Protein 5LHM (pdb70)

Radius of gyration: 16.64 Å; Cα contacts (8 Å, |Δi|>4): 393; chains: 1; bounding box: 44×38×42 Å

B-factor: mean 20.01, std 12.72, range [7.83, 97.39]

Solvent-accessible surface area: 10768 Å² total; per-residue (Å²): 177,123,107,68,90,58,90,145,78,74,108,65,55,32,207,44,60,88,40,19,105,60,0,44,95,47,25,63,146,52,168,160,151,23,21,14,14,9,2,60,37,4,19,101,19,0,149,132,56,51,3,127,50,1,1,6,0,0,6,63,4,0,11,21,0,0,8,5,0,71,11,9,43,80,94,1,98,1,6,0,0,0,58,8,130,113,63,26,80,15,0,86,111,8,1,111,114,22,53,2,28,107,44,11,68,31,130,92,33,88,3,56,133,18,0,90,65,18,24,67,38,170,62,118,29,57,0,19,0,0,6,0,22,7,61,11,94,14,0,62,54,3,0,47,34,0,10,135,0,0,72,70,12,0,17,0,0,0,7,15,0,54,52,97,35,83,23,82,55,121,93,26,126,64,41,90,57,0,41,16,0,73,164,3,29,64,74,3,137,107,14,123,75,5,52,71,50,78,52,112,46,21,46,0,3,2,26,0,91,41,91,138,186

InterPro domains:
  IPR002935 Class I-like SAM-dependent O-methyltransferase [PF01596] (18-219)
  IPR002935 Class I-like SAM-dependent O-methyltransferase [PS51682] (2-220)
  IPR029063 S-adenosyl-L-methionine-dependent methyltransferase superfamily [G3DSA:3.40.50.150] (1-220)
  IPR029063 S-adenosyl-L-methionine-dependent methyltransferase superfamily [SSF53335] (12-220)
  IPR050362 Cation-dependent O-methyltransferase [PTHR10509] (8-219)

Organism: Myxococcus xanthus (NCBI:txid34)

Sequence (213 aa):
LTQSVLQYIRDSSSVRDNDILRRDLREEETSKLPMQIPPEQGQLLSSLLVRLLIGARKTLEVGVFTGYSTLCTALALPADGRRVIIACDLSEEWVSIARRYWQRAGVADRIEVRRLLGDAHHSLEALVVGSEHRGTFDLAFIIDADKEESYDFYYEHALRLVRPGGLIILDNTLWSGKVADPSVVGDPETDSLRRINAKLLTDERVDLSMLPIADGLTLARKRKL

CATH classification: 3.40.50.150

Structure (mmCIF, N/CA/C/O backbone):
data_5LHM
#
_entry.id   5LHM
#
_cell.length_a   64.558
_cell.length_b   64.558
_cell.length_c   118.163
_cell.angle_alpha   90.000
_cell.angle_beta   90.000
_cell.angle_gamma   120.000
#
_symmetry.space_group_name_H-M   'P 31 2 1'
#
loop_
_entity.id
_entity.type
_entity.pdbx_description
1 polymer 'Putative O-methyltransferase'
2 non-polymer 'MAGNESIUM ION'
3 non-polymer 'CHLORIDE ION'
4 non-polymer (R,R)-2,3-BUTANEDIOL
5 water water
#
loop_
_atom_site.group_PDB
_atom_site.id
_atom_site.type_symbol
_atom_site.label_atom_id
_atom_site.label_alt_id
_atom_site.label_comp_id
_atom_site.label_asym_id
_atom_site.label_entity_id
_atom_site.label_seq_id
_atom_site.pdbx_PDB_ins_code
_atom_site.Cartn_x
_atom_site.Cartn_y
_atom_site.Cartn_z
_atom_site.occupancy
_atom_site.B_iso_or_equiv
_atom_site.auth_seq_id
_atom_site.auth_comp_id
_atom_site.auth_asym_id
_atom_site.auth_atom_id
_atom_site.pdbx_PDB_model_num
ATOM 1 N N . LEU A 1 7 ? -46.383 -6.145 -17.344 1.00 51.98 7 LEU A N 1
ATOM 2 C CA . LEU A 1 7 ? -46.162 -5.082 -16.370 1.00 50.98 7 LEU A CA 1
ATOM 3 C C . LEU A 1 7 ? -44.693 -4.658 -16.296 1.00 49.85 7 LEU A C 1
ATOM 4 O O . LEU A 1 7 ? -43.822 -5.469 -15.970 1.00 49.14 7 LEU A O 1
ATOM 9 N N . THR A 1 8 ? -44.423 -3.378 -16.582 1.00 42.50 8 THR A N 1
ATOM 10 C CA . THR A 1 8 ? -43.070 -2.834 -16.507 1.00 39.96 8 THR A CA 1
ATOM 11 C C . THR A 1 8 ? -42.673 -2.646 -15.041 1.00 37.55 8 THR A C 1
ATOM 12 O O . THR A 1 8 ? -41.488 -2.756 -14.725 1.00 35.98 8 THR A O 1
ATOM 16 N N . GLN A 1 9 ? -43.654 -2.357 -14.149 1.00 30.30 9 GLN A N 1
ATOM 17 C CA . GLN A 1 9 ? -43.382 -2.169 -12.718 1.00 28.08 9 GLN A CA 1
ATOM 18 C C . GLN A 1 9 ? -42.870 -3.459 -12.070 1.00 26.15 9 GLN A C 1
ATOM 19 O O . GLN A 1 9 ? -41.910 -3.409 -11.313 1.00 23.29 9 GLN A O 1
ATOM 25 N N . SER A 1 10 ? -43.483 -4.605 -12.414 1.00 22.17 10 SER A N 1
ATOM 26 C CA . SER A 1 10 ? -43.087 -5.917 -11.899 1.00 21.26 10 SER A CA 1
ATOM 27 C C . SER A 1 10 ? -41.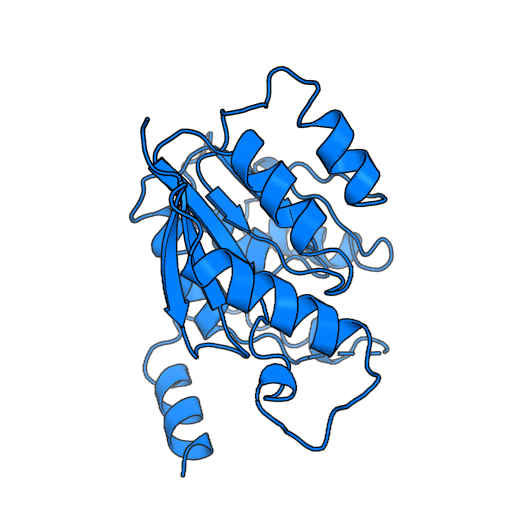661 -6.248 -12.381 1.00 21.44 10 SER A C 1
ATOM 28 O O . SER A 1 10 ? -40.856 -6.745 -11.597 1.00 18.65 10 SER A O 1
ATOM 31 N N . VAL A 1 11 ? -41.337 -5.916 -13.644 1.00 17.34 11 VAL A N 1
ATOM 32 C CA . VAL A 1 11 ? -39.991 -6.134 -14.199 1.00 16.45 11 VAL A CA 1
ATOM 33 C C . VAL A 1 11 ? -38.988 -5.190 -13.530 1.00 17.35 11 VAL A C 1
ATOM 34 O O . VAL A 1 11 ? -37.901 -5.640 -13.170 1.00 14.55 11 VAL A O 1
ATOM 38 N N . LEU A 1 12 ? -39.318 -3.881 -13.343 1.00 15.10 12 LEU A N 1
ATOM 39 C CA . LEU A 1 12 ? -38.384 -3.000 -12.665 1.00 15.72 12 LEU A CA 1
ATOM 40 C C . LEU A 1 12 ? -38.117 -3.500 -11.222 1.00 16.36 12 LEU A C 1
ATOM 41 O O . LEU A 1 12 ? -36.971 -3.528 -10.769 1.00 15.67 12 LEU A O 1
ATOM 46 N N . GLN A 1 13 ? -39.190 -3.909 -10.520 1.00 13.60 13 GLN A N 1
ATOM 47 C CA . GLN A 1 13 ? -39.080 -4.462 -9.174 1.00 14.59 13 GLN A CA 1
ATOM 48 C C . GLN A 1 13 ? -38.167 -5.700 -9.192 1.00 15.28 13 GLN A C 1
ATOM 49 O O . GLN A 1 13 ? -37.381 -5.895 -8.267 1.00 13.85 13 GLN A O 1
ATOM 55 N N . TYR A 1 14 ? -38.299 -6.538 -10.213 1.00 12.34 14 TYR A N 1
ATOM 56 C CA . TYR A 1 14 ? -37.488 -7.746 -10.346 1.00 11.72 14 TYR A CA 1
ATOM 57 C C . TYR A 1 14 ? -36.059 -7.377 -10.581 1.00 13.43 14 TYR A C 1
ATOM 58 O O . TYR A 1 14 ? -35.196 -7.978 -9.962 1.00 10.99 14 TYR A O 1
ATOM 67 N N . ILE A 1 15 ? -35.765 -6.389 -11.446 1.00 10.67 15 ILE A N 1
ATOM 68 C CA . ILE A 1 15 ? -34.361 -6.011 -11.611 1.00 10.21 15 ILE A CA 1
ATOM 69 C C . ILE A 1 15 ? -33.752 -5.590 -10.280 1.00 11.92 15 ILE A C 1
ATOM 70 O O . ILE A 1 15 ? -32.657 -6.045 -9.951 1.00 13.91 15 ILE A O 1
ATOM 75 N N . ARG A 1 16 ? -34.500 -4.809 -9.487 1.00 10.92 16 ARG A N 1
ATOM 76 C CA . ARG A 1 16 ? -33.980 -4.379 -8.180 1.00 12.41 16 ARG A CA 1
ATOM 77 C C . ARG A 1 16 ? -33.826 -5.580 -7.237 1.00 14.34 16 ARG A C 1
ATOM 78 O O . ARG A 1 16 ? -32.772 -5.725 -6.620 1.00 14.41 16 ARG A O 1
ATOM 86 N N . ASP A 1 17 ? -34.835 -6.418 -7.129 1.00 11.20 17 ASP A N 1
ATOM 87 C CA . ASP A 1 17 ? -34.777 -7.578 -6.240 1.00 11.32 17 ASP A CA 1
ATOM 88 C C . ASP A 1 17 ? -33.701 -8.591 -6.619 1.00 13.45 17 ASP A C 1
ATOM 89 O O . ASP A 1 17 ? -33.109 -9.209 -5.749 1.00 15.07 17 ASP A O 1
ATOM 94 N N . SER A 1 18 ? -33.455 -8.776 -7.927 1.00 10.40 18 SER A N 1
ATOM 95 C CA A SER A 1 18 ? -32.545 -9.805 -8.422 0.50 11.32 18 SER A CA 1
ATOM 96 C CA B SER A 1 18 ? -32.543 -9.799 -8.428 0.50 11.19 18 SER A CA 1
ATOM 97 C C . SER A 1 18 ? -31.142 -9.310 -8.731 1.00 15.19 18 SER A C 1
ATOM 98 O O . SER A 1 18 ? -30.271 -10.138 -9.023 1.00 17.54 18 SER A O 1
ATOM 103 N N . SER A 1 19 ? -30.904 -7.993 -8.708 1.00 11.53 19 SER A N 1
ATOM 104 C CA . SER A 1 19 ? -29.552 -7.554 -9.053 1.00 11.10 19 SER A CA 1
ATOM 105 C C . SER A 1 19 ? -28.910 -6.444 -8.200 1.00 14.77 19 SER A C 1
ATOM 106 O O . SER A 1 19 ? -27.685 -6.274 -8.247 1.00 14.46 19 SER A O 1
ATOM 109 N N . VAL A 1 20 ? -29.700 -5.722 -7.399 1.00 11.88 20 VAL A N 1
ATOM 110 C CA . VAL A 1 20 ? -29.150 -4.645 -6.564 1.00 12.59 20 VAL A CA 1
ATOM 111 C C . VAL A 1 20 ? -28.460 -5.199 -5.326 1.00 12.97 20 VAL A C 1
ATOM 112 O O . VAL A 1 20 ? -29.080 -5.904 -4.525 1.00 14.08 20 VAL A O 1
ATOM 116 N N . ARG A 1 21 ? -27.154 -4.908 -5.227 1.00 12.30 21 ARG A N 1
ATOM 117 C CA . ARG A 1 21 ? -26.330 -5.321 -4.087 1.00 11.81 21 ARG A CA 1
ATOM 118 C C . ARG A 1 21 ? -26.320 -4.173 -3.105 1.00 14.98 21 ARG A C 1
ATOM 119 O O . ARG A 1 21 ? -25.524 -3.209 -3.217 1.00 15.67 21 ARG A O 1
ATOM 127 N N . ASP A 1 22 ? -27.314 -4.211 -2.236 1.00 12.84 22 ASP A N 1
ATOM 128 C CA . ASP A 1 22 ? -27.525 -3.127 -1.319 1.00 10.78 22 ASP A CA 1
ATOM 129 C C . ASP A 1 22 ? -26.783 -3.336 -0.021 1.00 14.30 22 ASP A C 1
ATOM 130 O O . ASP A 1 22 ? -26.223 -4.401 0.243 1.00 13.55 22 ASP A O 1
ATOM 135 N N . ASN A 1 23 ? -26.735 -2.290 0.798 1.00 12.38 23 ASN A N 1
ATOM 136 C CA . ASN A 1 23 ? -26.149 -2.364 2.130 1.00 11.09 23 ASN A CA 1
ATOM 137 C C . ASN A 1 23 ? -26.803 -1.267 2.964 1.00 11.22 23 ASN A C 1
ATOM 138 O O . ASN A 1 23 ? -27.532 -0.434 2.436 1.00 10.49 23 ASN A O 1
ATOM 143 N N . ASP A 1 24 ? -26.619 -1.322 4.267 1.00 12.03 24 ASP A N 1
ATOM 144 C CA . ASP A 1 24 ? -27.317 -0.380 5.162 1.00 11.95 24 ASP A CA 1
ATOM 145 C C . ASP A 1 24 ? -26.906 1.094 4.991 1.00 12.22 24 ASP A C 1
ATOM 146 O O . ASP A 1 24 ? -27.683 2.005 5.294 1.00 12.88 24 ASP A O 1
ATOM 151 N N . ILE A 1 25 ? -25.707 1.336 4.457 1.00 9.76 25 ILE A N 1
ATOM 152 C CA . ILE A 1 25 ? -25.284 2.727 4.209 1.00 9.48 25 ILE A CA 1
ATOM 153 C C . ILE A 1 25 ? -26.150 3.300 3.070 1.00 10.42 25 ILE A C 1
ATOM 154 O O . ILE A 1 25 ? -26.766 4.354 3.208 1.00 11.22 25 ILE A O 1
ATOM 159 N N . LEU A 1 26 ? -26.223 2.558 1.947 1.00 9.52 26 LEU A N 1
ATOM 160 C CA . LEU A 1 26 ? -26.989 2.992 0.777 1.00 10.13 26 LEU A CA 1
ATOM 161 C C . LEU A 1 26 ? -28.474 3.063 1.086 1.00 11.29 26 LEU A C 1
ATOM 162 O O . LEU A 1 26 ? -29.135 4.045 0.720 1.00 9.96 26 LEU A O 1
ATOM 167 N N . ARG A 1 27 ? -28.984 2.073 1.812 1.00 11.07 27 ARG A N 1
ATOM 168 C CA A ARG A 1 27 ? -30.395 2.012 2.201 0.50 10.96 27 ARG A CA 1
ATOM 169 C CA B ARG A 1 27 ? -30.398 2.017 2.156 0.50 10.75 27 ARG A CA 1
ATOM 170 C C . ARG A 1 27 ? -30.778 3.216 3.041 1.00 11.38 27 ARG A C 1
ATOM 171 O O . ARG A 1 27 ? -31.799 3.863 2.799 1.00 12.29 27 ARG A O 1
ATOM 186 N N . ASP A 1 28 ? -29.948 3.521 4.036 1.00 9.42 28 ASP A N 1
ATOM 187 C CA . ASP A 1 28 ? -30.255 4.644 4.912 1.00 9.91 28 ASP A CA 1
ATOM 188 C C . ASP A 1 28 ? -30.231 5.966 4.133 1.00 11.13 28 ASP A C 1
ATOM 189 O O . ASP A 1 28 ? -31.097 6.808 4.314 1.00 12.16 28 ASP A O 1
ATOM 194 N N . LEU A 1 29 ? -29.239 6.128 3.236 1.00 9.33 29 LEU A N 1
ATOM 195 C CA . LEU A 1 29 ? -29.123 7.360 2.429 1.00 9.63 29 LEU A CA 1
ATOM 196 C C . LEU A 1 29 ? -30.339 7.496 1.511 1.00 11.73 29 LEU A C 1
ATOM 197 O O . LEU A 1 29 ? -30.881 8.592 1.391 1.00 11.47 29 LEU A O 1
ATOM 202 N N . ARG A 1 30 ? -30.806 6.387 0.890 1.00 9.51 30 ARG A N 1
ATOM 203 C CA . ARG A 1 30 ? -32.010 6.535 0.048 1.00 10.60 30 ARG A CA 1
ATOM 204 C C . ARG A 1 30 ? -33.232 6.899 0.884 1.00 12.23 30 ARG A C 1
ATOM 205 O O . ARG A 1 30 ? -34.003 7.743 0.441 1.00 13.60 30 ARG A O 1
ATOM 213 N N . GLU A 1 31 ? -33.382 6.294 2.081 1.00 11.48 31 GLU A N 1
ATOM 214 C CA A GLU A 1 31 ? -34.519 6.600 2.941 0.50 10.56 31 GLU A CA 1
ATOM 215 C CA B GLU A 1 31 ? -34.544 6.631 2.895 0.50 11.03 31 GLU A CA 1
ATOM 216 C C . GLU A 1 31 ? -34.466 8.045 3.410 1.00 13.90 31 GLU A C 1
ATOM 217 O O . GLU A 1 31 ? -35.461 8.770 3.339 1.00 13.16 31 GLU A O 1
ATOM 228 N N . GLU A 1 32 ? -33.292 8.465 3.915 1.00 12.00 32 GLU A N 1
ATOM 229 C CA . GLU A 1 32 ? -33.146 9.835 4.391 1.00 11.13 32 GLU A CA 1
ATOM 230 C C . GLU A 1 32 ? -33.452 10.847 3.277 1.00 12.45 32 GLU A C 1
ATOM 231 O O . GLU A 1 32 ? -34.165 11.817 3.534 1.00 13.95 32 GLU A O 1
ATOM 237 N N . THR A 1 33 ? -32.985 10.585 2.042 1.00 9.57 33 THR A N 1
ATOM 238 C CA . THR A 1 33 ? -33.213 11.494 0.915 1.00 11.73 33 THR A CA 1
ATOM 239 C C . THR A 1 33 ? -34.721 11.564 0.600 1.00 15.70 33 THR A C 1
ATOM 240 O O . THR A 1 33 ? -35.227 12.647 0.298 1.00 16.56 33 THR A O 1
ATOM 244 N N . SER A 1 34 ? -35.423 10.413 0.691 1.00 13.59 34 SER A N 1
ATOM 245 C CA . SER A 1 34 ? -36.856 10.318 0.349 1.00 15.48 34 SER A CA 1
ATOM 246 C C . SER A 1 34 ? -37.729 11.165 1.268 1.00 21.92 34 SER A C 1
ATOM 247 O O . SER A 1 34 ? -38.805 11.603 0.856 1.00 23.08 34 SER A O 1
ATOM 250 N N . LYS A 1 35 ? -37.236 11.436 2.478 1.00 19.01 35 LYS A N 1
ATOM 251 C CA . LYS A 1 35 ? -37.957 12.175 3.520 1.00 19.69 35 LYS A CA 1
ATOM 252 C C . LYS A 1 35 ? -37.660 13.667 3.552 1.00 24.73 35 LYS A C 1
ATOM 253 O O . LYS A 1 35 ? -38.233 14.377 4.389 1.00 25.50 35 LYS A O 1
ATOM 259 N N . LEU A 1 36 ? -36.810 14.163 2.632 1.00 20.41 36 LEU A N 1
ATOM 260 C CA . LEU A 1 36 ? -36.469 15.583 2.583 1.00 21.37 36 LEU A CA 1
ATOM 261 C C . LEU A 1 36 ? -37.663 16.458 2.137 1.00 31.79 36 LEU A C 1
ATOM 262 O O . LEU A 1 36 ? -38.524 15.958 1.422 1.00 31.95 36 LEU A O 1
ATOM 267 N N . PRO A 1 37 ? -37.765 17.745 2.559 1.00 32.53 37 PRO A N 1
ATOM 268 C CA . PRO A 1 37 ? -38.931 18.556 2.146 1.00 38.26 37 PRO A CA 1
ATOM 269 C C . PRO A 1 37 ? -38.760 19.277 0.809 1.00 77.09 37 PRO A C 1
ATOM 270 O O . PRO A 1 37 ? -37.967 18.871 -0.036 1.00 50.97 37 PRO A O 1
ATOM 274 N N . MET A 1 41 ? -37.754 12.980 -6.886 1.00 51.78 41 MET A N 1
ATOM 275 C CA . MET A 1 41 ? -37.188 11.739 -7.419 1.00 51.04 41 MET A CA 1
ATOM 276 C C . MET A 1 41 ? -36.671 10.830 -6.295 1.00 50.32 41 MET A C 1
ATOM 277 O O . MET A 1 41 ? -35.888 11.268 -5.443 1.00 51.82 41 MET A O 1
ATOM 282 N N . GLN A 1 42 ? -37.112 9.566 -6.298 1.00 40.65 42 GLN A N 1
ATOM 283 C CA . GLN A 1 42 ? -36.631 8.557 -5.351 1.00 36.91 42 GLN A CA 1
ATOM 284 C C . GLN A 1 42 ? -35.318 8.050 -5.964 1.00 29.88 42 GLN A C 1
ATOM 285 O O . GLN A 1 42 ? -35.253 7.911 -7.193 1.00 28.47 42 GLN A O 1
ATOM 291 N N . ILE A 1 43 ? -34.260 7.835 -5.150 1.00 19.19 43 ILE A N 1
ATOM 292 C CA . ILE A 1 43 ? -32.971 7.416 -5.735 1.00 15.78 43 ILE A CA 1
ATOM 293 C C . ILE A 1 43 ? -33.105 6.006 -6.375 1.00 17.02 43 ILE A C 1
ATOM 294 O O . ILE A 1 43 ? -33.519 5.089 -5.672 1.00 15.93 43 ILE A O 1
ATOM 299 N N . PRO A 1 44 ? -32.744 5.813 -7.674 1.00 16.17 44 PRO A N 1
ATOM 300 C CA . PRO A 1 44 ? -32.773 4.453 -8.270 1.00 14.22 44 PRO A CA 1
ATOM 301 C C . PRO A 1 44 ? -31.439 3.725 -8.014 1.00 14.91 44 PRO A C 1
ATOM 302 O O . PRO A 1 44 ? -30.384 4.076 -8.585 1.00 14.62 44 PRO A O 1
ATOM 306 N N . PRO A 1 45 ? -31.420 2.720 -7.114 1.00 10.36 45 PRO A N 1
ATOM 307 C CA . PRO A 1 45 ? -30.128 2.085 -6.762 1.00 10.14 45 PRO A CA 1
ATOM 308 C C . PRO A 1 45 ? -29.438 1.365 -7.912 1.00 11.84 45 PRO A C 1
ATOM 309 O O . PRO A 1 45 ? -28.227 1.307 -7.947 1.00 11.25 45 PRO A O 1
ATOM 313 N N . GLU A 1 46 ? -30.192 0.872 -8.880 1.00 10.84 46 GLU A N 1
ATOM 314 C CA . GLU A 1 46 ? -29.599 0.212 -10.042 1.00 10.64 46 GLU A CA 1
ATOM 315 C C . GLU A 1 46 ? -28.635 1.123 -10.828 1.00 12.09 46 GLU A C 1
ATOM 316 O O . GLU A 1 46 ? -27.641 0.639 -11.384 1.00 13.38 46 GLU A O 1
ATOM 322 N N . GLN A 1 47 ? -28.927 2.438 -10.844 1.00 10.38 47 GLN A N 1
ATOM 323 C CA . GLN A 1 47 ? -28.087 3.381 -11.560 1.00 11.59 47 GLN A CA 1
ATOM 324 C C . GLN A 1 47 ? -26.718 3.584 -10.861 1.00 14.42 47 GLN A C 1
ATOM 325 O O . GLN A 1 47 ? -25.677 3.552 -11.527 1.00 12.56 47 GLN A O 1
ATOM 331 N N . GLY A 1 48 ? -26.719 3.754 -9.530 1.00 11.49 48 GLY A N 1
ATOM 332 C CA . GLY A 1 48 ? -25.473 3.898 -8.793 1.00 12.53 48 GLY A CA 1
ATOM 333 C C . GLY A 1 48 ? -24.607 2.671 -8.962 1.00 10.54 48 GLY A C 1
ATOM 334 O O . GLY A 1 48 ? -23.394 2.764 -9.076 1.00 11.67 48 GLY A O 1
ATOM 335 N N . GLN A 1 49 ? -25.250 1.502 -8.967 1.00 10.74 49 GLN A N 1
ATOM 336 C CA . GLN A 1 49 ? -24.511 0.254 -9.130 1.00 11.52 49 GLN A CA 1
ATOM 337 C C . GLN A 1 49 ? -23.887 0.141 -10.523 1.00 12.77 49 GLN A C 1
ATOM 338 O O . GLN A 1 49 ? -22.738 -0.300 -10.631 1.00 12.18 49 GLN A O 1
ATOM 344 N N . LEU A 1 50 ? -24.590 0.603 -11.560 1.00 11.42 50 LEU A N 1
ATOM 345 C CA . LEU A 1 50 ? -24.029 0.631 -12.911 1.00 9.58 50 LEU A CA 1
ATOM 346 C C . LEU A 1 50 ? -22.823 1.589 -12.963 1.00 9.65 50 LEU A C 1
ATOM 347 O O . LEU A 1 50 ? -21.785 1.251 -13.546 1.00 11.84 50 LEU A O 1
ATOM 352 N N . LEU A 1 51 ? -22.958 2.771 -12.325 1.00 9.59 51 LEU A N 1
ATOM 353 C CA . LEU A 1 51 ? -21.892 3.762 -12.284 1.00 11.06 51 LEU A CA 1
ATOM 354 C C . LEU A 1 51 ? -20.683 3.118 -11.634 1.00 13.27 51 LEU A C 1
ATOM 355 O O . LEU A 1 51 ? -19.578 3.223 -12.176 1.00 12.38 51 LEU A O 1
ATOM 360 N N . SER A 1 52 ? -20.873 2.399 -10.494 1.00 11.01 52 SER A N 1
ATOM 361 C CA A SER A 1 52 ? -19.760 1.727 -9.854 0.50 11.34 52 SER A CA 1
ATOM 362 C CA B SER A 1 52 ? -19.759 1.697 -9.848 0.50 11.29 52 SER A CA 1
ATOM 363 C C . SER A 1 52 ? -19.095 0.721 -10.814 1.00 12.99 52 SER A C 1
ATOM 364 O O . SER A 1 52 ? -17.868 0.664 -10.871 1.00 12.93 52 SER A O 1
ATOM 369 N N . LEU A 1 53 ? -19.907 -0.091 -11.546 1.00 10.43 53 LEU A N 1
ATOM 370 C CA . LEU A 1 53 ? -19.321 -1.053 -12.465 1.00 10.90 53 LEU A CA 1
ATOM 371 C C . LEU A 1 53 ? -18.518 -0.361 -13.575 1.00 12.21 53 LEU A C 1
ATOM 372 O O . LEU A 1 53 ? -17.437 -0.830 -13.949 1.00 12.19 53 LEU A O 1
ATOM 377 N N . LEU A 1 54 ? -19.057 0.770 -14.097 1.00 10.35 54 LEU A N 1
ATOM 378 C CA . LEU A 1 54 ? -18.381 1.481 -15.205 1.00 10.83 54 LEU A CA 1
ATOM 379 C C . LEU A 1 54 ? -17.053 2.057 -14.749 1.00 13.15 54 LEU A C 1
ATOM 380 O O . LEU A 1 54 ? -16.064 1.983 -15.476 1.00 13.11 54 LEU A O 1
ATOM 385 N N . VAL A 1 55 ? -17.009 2.589 -13.509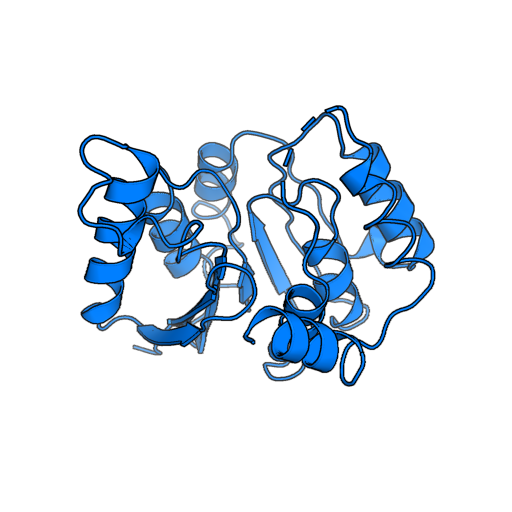 1.00 10.85 55 VAL A N 1
ATOM 386 C CA . VAL A 1 55 ? -15.768 3.099 -12.932 1.00 11.52 55 VAL A CA 1
ATOM 387 C C . VAL A 1 55 ? -14.724 1.991 -12.913 1.00 14.87 55 VAL A C 1
ATOM 388 O O . VAL A 1 55 ? -13.576 2.210 -13.299 1.00 15.65 55 VAL A O 1
ATOM 392 N N . ARG A 1 56 ? -15.120 0.793 -12.451 1.00 13.29 56 ARG A N 1
ATOM 393 C CA . ARG A 1 56 ? -14.160 -0.322 -12.370 1.00 15.06 56 ARG A CA 1
ATOM 394 C C . ARG A 1 56 ? -13.757 -0.823 -13.754 1.00 18.39 56 ARG A C 1
ATOM 395 O O . ARG A 1 56 ? -12.585 -1.124 -13.973 1.00 19.01 56 ARG A O 1
ATOM 403 N N . LEU A 1 57 ? -14.722 -0.918 -14.682 1.00 15.38 57 LEU A N 1
ATOM 404 C CA A LEU A 1 57 ? -14.491 -1.402 -16.030 0.50 16.17 57 LEU A CA 1
ATOM 405 C CA B LEU A 1 57 ? -14.478 -1.405 -16.036 0.50 14.86 57 LEU A CA 1
ATOM 406 C C . LEU A 1 57 ? -13.421 -0.582 -16.758 1.00 20.62 57 LEU A C 1
ATOM 407 O O . LEU A 1 57 ? -12.588 -1.151 -17.470 1.00 23.69 57 LEU A O 1
ATOM 416 N N . ILE A 1 58 ? -13.445 0.751 -16.583 1.00 16.37 58 ILE A N 1
ATOM 417 C CA . ILE A 1 58 ? -12.477 1.619 -17.271 1.00 17.00 58 ILE A CA 1
ATOM 418 C C . ILE A 1 58 ? -11.218 1.884 -16.458 1.00 22.69 58 ILE A C 1
ATOM 419 O O . ILE A 1 58 ? -10.303 2.542 -16.968 1.00 24.10 58 ILE A O 1
ATOM 424 N N . GLY A 1 59 ? -11.174 1.358 -15.235 1.00 21.31 59 GLY A N 1
ATOM 425 C CA . GLY A 1 59 ? -10.056 1.560 -14.321 1.00 21.47 59 GLY A CA 1
ATOM 426 C C . GLY A 1 59 ? -9.880 3.028 -13.972 1.00 22.11 59 GLY A C 1
ATOM 427 O O . GLY A 1 59 ? -8.756 3.541 -13.951 1.00 22.18 59 GLY A O 1
ATOM 428 N N . ALA A 1 60 ? -11.000 3.722 -13.724 1.00 15.81 60 ALA A N 1
ATOM 429 C CA . ALA A 1 60 ? -10.975 5.143 -13.408 1.00 14.96 60 ALA A CA 1
ATOM 430 C C . ALA A 1 60 ? -10.225 5.418 -12.114 1.00 16.90 60 ALA A C 1
ATOM 431 O O . ALA A 1 60 ? -10.289 4.632 -11.169 1.00 17.23 60 ALA A O 1
ATOM 433 N N . ARG A 1 61 ? -9.499 6.530 -12.093 1.00 14.18 61 ARG A N 1
ATOM 434 C CA . ARG A 1 61 ? -8.757 7.007 -10.916 1.00 13.40 61 ARG A CA 1
ATOM 435 C C . ARG A 1 61 ? -9.179 8.423 -10.540 1.00 16.82 61 ARG A C 1
ATOM 436 O O . ARG A 1 61 ? -9.085 8.796 -9.374 1.00 16.70 61 ARG A O 1
ATOM 444 N N . LYS A 1 62 ? -9.610 9.230 -11.513 1.00 11.50 62 LYS A N 1
ATOM 445 C CA . LYS A 1 62 ? -9.978 10.621 -11.265 1.00 11.66 62 LYS A CA 1
ATOM 446 C C . LYS A 1 62 ? -11.270 10.892 -11.996 1.00 14.21 62 LYS A C 1
ATOM 447 O O . LYS A 1 62 ? -11.331 10.701 -13.225 1.00 15.24 62 LYS A O 1
ATOM 453 N N . THR A 1 63 ? -12.305 11.273 -11.256 1.00 12.04 63 THR A N 1
ATOM 454 C CA . THR A 1 63 ? -13.622 11.501 -11.846 1.00 10.03 63 THR A CA 1
ATOM 455 C C . THR A 1 63 ? -14.180 12.863 -11.495 1.00 12.63 63 THR A C 1
ATOM 456 O O . THR A 1 63 ? -13.762 13.481 -10.512 1.00 11.18 63 THR A O 1
ATOM 460 N N . LEU A 1 64 ? -15.148 13.318 -12.304 1.00 11.17 64 LEU A N 1
ATOM 461 C CA . LEU A 1 64 ? -15.844 14.572 -12.117 1.00 10.39 64 LEU A CA 1
ATOM 462 C C . LEU A 1 64 ? -17.329 14.284 -11.919 1.00 11.01 64 LEU A C 1
ATOM 463 O O . LEU A 1 64 ? -17.896 13.487 -12.642 1.00 10.94 64 LEU A O 1
ATOM 468 N N . GLU A 1 65 ? -17.978 15.003 -11.036 1.00 9.27 65 GLU A N 1
ATOM 469 C CA . GLU A 1 65 ? -19.440 14.901 -10.876 1.00 9.65 65 GLU A CA 1
ATOM 470 C C . GLU A 1 65 ? -20.036 16.290 -10.843 1.00 11.10 65 GLU A C 1
ATOM 471 O O . GLU A 1 65 ? -19.430 17.208 -10.246 1.00 12.78 65 GLU A O 1
ATOM 477 N N . VAL A 1 66 ? -21.193 16.443 -11.495 1.00 9.99 66 VAL A N 1
ATOM 478 C CA . VAL A 1 66 ? -21.949 17.692 -11.436 1.00 10.01 66 VAL A CA 1
ATOM 479 C C . VAL A 1 66 ? -23.333 17.307 -10.887 1.00 11.42 66 VAL A C 1
ATOM 480 O O . VAL A 1 66 ? -23.971 16.406 -11.472 1.00 12.39 66 VAL A O 1
ATOM 484 N N . GLY A 1 67 ? -23.794 17.971 -9.810 1.00 10.88 67 GLY A N 1
ATOM 485 C CA . GLY A 1 67 ? -25.086 17.726 -9.190 1.00 10.99 67 GLY A CA 1
ATOM 486 C C . GLY A 1 67 ? -24.867 17.402 -7.732 1.00 12.52 67 GLY A C 1
ATOM 487 O O . GLY A 1 67 ? -24.996 18.280 -6.867 1.00 11.12 67 GLY A O 1
ATOM 488 N N . VAL A 1 68 ? -24.528 16.130 -7.471 1.00 10.61 68 VAL A N 1
ATOM 489 C CA . VAL A 1 68 ? -24.139 15.583 -6.159 1.00 9.33 68 VAL A CA 1
ATOM 490 C C . VAL A 1 68 ? -25.353 15.364 -5.268 1.00 11.01 68 VAL A C 1
ATOM 491 O O . VAL A 1 68 ? -25.607 14.225 -4.863 1.00 9.76 68 VAL A O 1
ATOM 495 N N . PHE A 1 69 ? -26.064 16.459 -4.876 1.00 9.94 69 PHE A N 1
ATOM 496 C CA . PHE A 1 69 ? -27.263 16.381 -4.037 1.00 10.79 69 PHE A CA 1
ATOM 497 C C . PHE A 1 69 ? -26.947 15.690 -2.712 1.00 12.03 69 PHE A C 1
ATOM 498 O O . PHE A 1 69 ? -26.066 16.173 -1.996 1.00 13.41 69 PHE A O 1
ATOM 506 N N . THR A 1 70 ? -27.584 14.541 -2.392 1.00 10.22 70 THR A N 1
ATOM 507 C CA . THR A 1 70 ? -27.275 13.887 -1.111 1.00 8.78 70 THR A CA 1
ATOM 508 C C . THR A 1 70 ? -26.068 12.944 -1.203 1.00 11.22 70 THR A C 1
ATOM 509 O O . THR A 1 70 ? -25.747 12.280 -0.220 1.00 11.78 70 THR A O 1
ATOM 513 N N . GLY A 1 71 ? -25.402 12.942 -2.345 1.00 9.14 71 GLY A N 1
ATOM 514 C CA . GLY A 1 71 ? -24.145 12.250 -2.536 1.00 9.94 71 GLY A CA 1
ATOM 515 C C . GLY A 1 71 ? -24.201 10.768 -2.830 1.00 8.91 71 GLY A C 1
ATOM 516 O O . GLY A 1 71 ? -23.173 10.091 -2.726 1.00 10.44 71 GLY A O 1
ATOM 517 N N . TYR A 1 72 ? -25.349 10.265 -3.316 1.00 8.19 72 TYR A N 1
ATOM 518 C CA . TYR A 1 72 ? -25.468 8.844 -3.596 1.00 7.83 72 TYR A CA 1
ATOM 519 C C . TYR A 1 72 ? -24.592 8.372 -4.761 1.00 8.75 72 TYR A C 1
ATOM 520 O O . TYR A 1 72 ? -23.851 7.383 -4.632 1.00 9.00 72 TYR A O 1
ATOM 529 N N . SER A 1 73 ? -24.653 9.084 -5.880 1.00 9.63 73 SER A N 1
ATOM 530 C CA . SER A 1 73 ? -23.806 8.716 -7.007 1.00 9.79 73 SER A CA 1
ATOM 531 C C . SER A 1 73 ? -22.347 8.918 -6.657 1.00 11.43 73 SER A C 1
ATOM 532 O O . SER A 1 73 ? -21.500 8.122 -7.088 1.00 11.46 73 SER A O 1
ATOM 535 N N . THR A 1 74 ? -22.038 9.944 -5.844 1.00 9.45 74 THR A N 1
ATOM 536 C CA . THR A 1 74 ? -20.659 10.185 -5.497 1.00 10.16 74 THR A CA 1
ATOM 537 C C . THR A 1 74 ? -20.127 9.038 -4.657 1.00 10.42 74 THR A C 1
ATOM 538 O O . THR A 1 74 ? -18.971 8.638 -4.806 1.00 11.12 74 THR A O 1
ATOM 542 N N . LEU A 1 75 ? -20.956 8.564 -3.736 1.00 10.22 75 LEU A N 1
ATOM 543 C CA . LEU A 1 75 ? -20.590 7.467 -2.843 1.00 10.30 75 LEU A CA 1
ATOM 544 C C . LEU A 1 75 ? -20.330 6.193 -3.658 1.00 10.53 75 LEU A C 1
ATOM 545 O O . LEU A 1 75 ? -19.299 5.559 -3.480 1.00 11.55 75 LEU A O 1
ATOM 550 N N . CYS A 1 76 ? -21.236 5.852 -4.581 1.00 9.18 76 CYS A N 1
ATOM 551 C CA . CYS A 1 76 ? -21.054 4.676 -5.452 1.00 9.52 76 CYS A CA 1
ATOM 552 C C . CYS A 1 76 ? -19.777 4.782 -6.279 1.00 11.68 76 CYS A C 1
ATOM 553 O O . CYS A 1 76 ? -19.035 3.814 -6.417 1.00 12.56 76 CYS A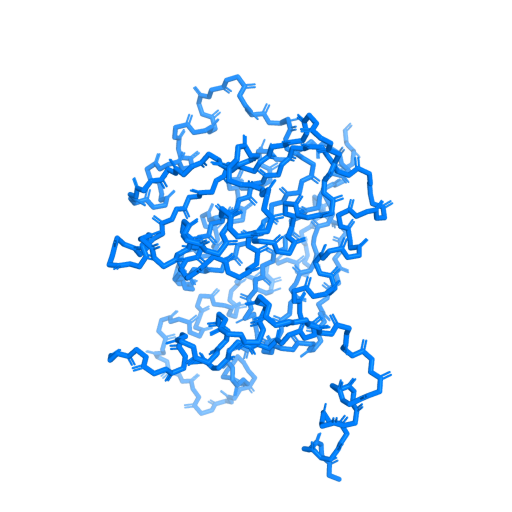 O 1
ATOM 556 N N . THR A 1 77 ? -19.516 5.976 -6.792 1.00 10.00 77 THR A N 1
ATOM 557 C CA . THR A 1 77 ? -18.327 6.220 -7.617 1.00 10.70 77 THR A CA 1
ATOM 558 C C . THR A 1 77 ? -17.044 6.067 -6.790 1.00 12.79 77 THR A C 1
ATOM 559 O O . THR A 1 77 ? -16.119 5.330 -7.181 1.00 13.62 77 THR A O 1
ATOM 563 N N . ALA A 1 78 ? -16.985 6.751 -5.643 1.00 11.46 78 ALA A N 1
ATOM 564 C CA . ALA A 1 78 ? -15.791 6.770 -4.813 1.00 11.07 78 ALA A CA 1
ATOM 565 C C . ALA A 1 78 ? -15.452 5.365 -4.273 1.00 12.84 78 ALA A C 1
ATOM 566 O O . ALA A 1 78 ? -14.276 5.009 -4.179 1.00 14.38 78 ALA A O 1
ATOM 568 N N . LEU A 1 79 ? -16.477 4.546 -3.967 1.00 12.11 79 LEU A N 1
ATOM 569 C CA . LEU A 1 79 ? -16.266 3.185 -3.477 1.00 13.41 79 LEU A CA 1
ATOM 570 C C . LEU A 1 79 ? -15.622 2.315 -4.557 1.00 15.18 79 LEU A C 1
ATOM 571 O O . LEU A 1 79 ? -14.949 1.335 -4.216 1.00 15.93 79 LEU A O 1
ATOM 576 N N . ALA A 1 80 ? -15.799 2.664 -5.848 1.00 13.05 80 ALA A N 1
ATOM 577 C CA . ALA A 1 80 ? -15.220 1.903 -6.945 1.00 12.07 80 ALA A CA 1
ATOM 578 C C . ALA A 1 80 ? -13.827 2.355 -7.344 1.00 17.03 80 ALA A C 1
ATOM 579 O O . ALA A 1 80 ? -13.198 1.720 -8.204 1.00 20.12 80 ALA A O 1
ATOM 581 N N . LEU A 1 81 ? -13.350 3.466 -6.779 1.00 14.55 81 LEU A N 1
ATOM 582 C CA . LEU A 1 81 ? -12.040 4.003 -7.122 1.00 13.96 81 LEU A CA 1
ATOM 583 C C . LEU A 1 81 ? -10.947 3.322 -6.295 1.00 20.91 81 LEU A C 1
ATOM 584 O O . LEU A 1 81 ? -11.238 2.847 -5.189 1.00 19.49 81 LEU A O 1
ATOM 589 N N . PRO A 1 82 ? -9.669 3.364 -6.753 1.00 20.46 82 PRO A N 1
ATOM 590 C CA . PRO A 1 82 ? -8.575 2.879 -5.886 1.00 22.36 82 PRO A CA 1
ATOM 591 C C . PRO A 1 82 ? -8.403 3.843 -4.697 1.00 27.09 82 PRO A C 1
ATOM 592 O O . PRO A 1 82 ? -8.990 4.932 -4.696 1.00 25.86 82 PRO A O 1
ATOM 596 N N . ALA A 1 83 ? -7.595 3.457 -3.673 1.00 25.92 83 ALA A N 1
ATOM 597 C CA . ALA A 1 83 ? -7.364 4.277 -2.476 1.00 26.68 83 ALA A CA 1
ATOM 598 C C . ALA A 1 83 ? -6.853 5.694 -2.762 1.00 29.04 83 ALA A C 1
ATOM 599 O O . ALA A 1 83 ? -7.214 6.628 -2.042 1.00 30.34 83 ALA A O 1
ATOM 601 N N . ASP A 1 84 ? -6.039 5.854 -3.812 1.00 25.96 84 ASP A N 1
ATOM 602 C CA . ASP A 1 84 ? -5.465 7.146 -4.234 1.00 26.74 84 ASP A CA 1
ATOM 603 C C . ASP A 1 84 ? -6.370 7.886 -5.254 1.00 26.90 84 ASP A C 1
ATOM 604 O O . ASP A 1 84 ? -6.023 8.988 -5.702 1.00 27.71 84 ASP A O 1
ATOM 609 N N . GLY A 1 85 ? -7.517 7.283 -5.572 1.00 21.76 85 GLY A N 1
ATOM 610 C CA . GLY A 1 85 ? -8.504 7.835 -6.495 1.00 20.15 85 GLY A CA 1
ATOM 611 C C . GLY A 1 85 ? -9.170 9.073 -5.936 1.00 20.80 85 GLY A C 1
ATOM 612 O O . GLY A 1 85 ? -9.199 9.258 -4.713 1.00 22.49 85 GLY A O 1
ATOM 613 N N . ARG A 1 86 ? -9.717 9.938 -6.827 1.00 14.97 86 ARG A N 1
ATOM 614 C CA A ARG A 1 86 ? -10.373 11.158 -6.378 0.50 14.53 86 ARG A CA 1
ATOM 615 C CA B ARG A 1 86 ? -10.332 11.191 -6.410 0.50 14.72 86 ARG A CA 1
ATOM 616 C C . ARG A 1 86 ? -11.560 11.538 -7.234 1.00 16.23 86 ARG A C 1
ATOM 617 O O . ARG A 1 86 ? -11.534 11.373 -8.471 1.00 13.40 86 ARG A O 1
ATOM 632 N N . VAL A 1 87 ? -12.571 12.092 -6.572 1.00 13.12 87 VAL A N 1
ATOM 633 C CA . VAL A 1 87 ? -13.774 12.633 -7.180 1.00 12.44 87 VAL A CA 1
ATOM 634 C C . VAL A 1 87 ? -13.813 14.122 -6.935 1.00 15.32 87 VAL A C 1
ATOM 635 O O . VAL A 1 87 ? -13.758 14.553 -5.771 1.00 14.20 87 VAL A O 1
ATOM 639 N N . ILE A 1 88 ? -13.944 14.919 -8.011 1.00 11.97 88 ILE A N 1
ATOM 640 C CA A ILE A 1 88 ? -14.121 16.369 -7.894 0.50 11.24 88 ILE A CA 1
ATOM 641 C CA B ILE A 1 88 ? -14.139 16.358 -7.842 0.50 10.71 88 ILE A CA 1
ATOM 642 C C . ILE A 1 88 ? -15.637 16.518 -8.035 1.00 12.32 88 ILE A C 1
ATOM 643 O O . ILE A 1 88 ? -16.175 16.283 -9.138 1.00 12.89 88 ILE A O 1
ATOM 652 N N . ALA A 1 89 ? -16.317 16.800 -6.938 1.00 12.12 89 ALA A N 1
ATOM 653 C CA . ALA A 1 89 ? -17.763 16.844 -6.877 1.00 13.98 89 ALA A CA 1
ATOM 654 C C . ALA A 1 89 ? -18.315 18.268 -6.831 1.00 15.25 89 ALA A C 1
ATOM 655 O O . ALA A 1 89 ? -18.257 18.916 -5.798 1.00 15.23 89 ALA A O 1
ATOM 657 N N . CYS A 1 90 ? -18.883 18.721 -7.966 1.00 12.41 90 CYS A N 1
ATOM 658 C CA . CYS A 1 90 ? -19.459 20.056 -8.150 1.00 11.78 90 CYS A CA 1
ATOM 659 C C . CYS A 1 90 ? -20.897 19.991 -7.701 1.00 11.32 90 CYS A C 1
ATOM 660 O O . CYS A 1 90 ? -21.792 19.513 -8.416 1.00 12.59 90 CYS A O 1
ATOM 663 N N . ASP A 1 91 ? -21.085 20.349 -6.422 1.00 11.78 91 ASP A N 1
ATOM 664 C CA . ASP A 1 91 ? -22.336 20.182 -5.717 1.00 12.83 91 ASP A CA 1
ATOM 665 C C . ASP A 1 91 ? -23.244 21.365 -5.881 1.00 16.48 91 ASP A C 1
ATOM 666 O O . ASP A 1 91 ? -22.863 22.492 -5.555 1.00 17.87 91 ASP A O 1
ATOM 671 N N . LEU A 1 92 ? -24.455 21.092 -6.346 1.00 17.86 92 LEU A N 1
ATOM 672 C CA . LEU A 1 92 ? -25.448 22.138 -6.574 1.00 19.95 92 LEU A CA 1
ATOM 673 C C . LEU A 1 92 ? -26.445 22.319 -5.449 1.00 22.81 92 LEU A C 1
ATOM 674 O O . LEU A 1 92 ? -27.285 23.216 -5.534 1.00 22.36 92 LEU A O 1
ATOM 679 N N . SER A 1 93 ? -26.334 21.506 -4.358 1.00 19.68 93 SER A N 1
ATOM 680 C CA . SER A 1 93 ? -27.243 21.590 -3.219 1.00 20.44 93 SER A CA 1
ATOM 681 C C . SER A 1 93 ? -26.532 21.831 -1.891 1.00 24.47 93 SER A C 1
ATOM 682 O O . SER A 1 93 ? -26.140 20.855 -1.251 1.00 22.16 93 SER A O 1
ATOM 685 N N . GLU A 1 94 ? -26.473 23.115 -1.417 1.00 21.25 94 GLU A N 1
ATOM 686 C CA . GLU A 1 94 ? -25.858 23.496 -0.114 1.00 21.33 94 GLU A CA 1
ATOM 687 C C . GLU A 1 94 ? -26.534 22.889 1.069 1.00 23.43 94 GLU A C 1
ATOM 688 O O . GLU A 1 94 ? -25.877 22.528 2.050 1.00 21.59 94 GLU A O 1
ATOM 694 N N . GLU A 1 95 ? -27.852 22.840 1.019 1.00 20.34 95 GLU A N 1
ATOM 695 C CA . GLU A 1 95 ? -28.697 22.335 2.072 1.00 22.47 95 GLU A CA 1
ATOM 696 C C . GLU A 1 95 ? -28.301 20.944 2.495 1.00 24.13 95 GLU A C 1
ATOM 697 O O . GLU A 1 95 ? -28.534 20.589 3.649 1.00 23.55 95 GLU A O 1
ATOM 703 N N . TRP A 1 96 ? -27.803 20.106 1.549 1.00 16.79 96 TRP A N 1
ATOM 704 C CA . TRP A 1 96 ? -27.619 18.711 1.851 1.00 15.49 96 TRP A CA 1
ATOM 705 C C . TRP A 1 96 ? -26.189 18.221 1.985 1.00 12.87 96 TRP A C 1
ATOM 706 O O . TRP A 1 96 ? -26.006 17.012 2.128 1.00 10.62 96 TRP A O 1
ATOM 717 N N . VAL A 1 97 ? -25.196 19.112 1.998 1.00 10.35 97 VAL A N 1
ATOM 718 C CA . VAL A 1 97 ? -23.799 18.694 2.102 1.00 10.59 97 VAL A CA 1
ATOM 719 C C . VAL A 1 97 ? -23.572 17.888 3.371 1.00 12.12 97 VAL A C 1
ATOM 720 O O . VAL A 1 97 ? -22.801 16.926 3.331 1.00 11.73 97 VAL A O 1
ATOM 724 N N . SER A 1 98 ? -24.165 18.299 4.508 1.00 10.40 98 SER A N 1
ATOM 725 C CA . SER A 1 98 ? -23.903 17.525 5.726 1.00 10.13 98 SER A CA 1
ATOM 726 C C . SER A 1 98 ? -24.426 16.084 5.638 1.00 11.57 98 SER A C 1
ATOM 727 O O . SER A 1 98 ? -23.824 15.167 6.209 1.00 12.23 98 SER A O 1
ATOM 730 N N . ILE A 1 99 ? -25.503 15.876 4.858 1.00 10.12 99 ILE A N 1
ATOM 731 C CA . ILE A 1 99 ? -26.033 14.517 4.658 1.00 9.51 99 ILE A CA 1
ATOM 732 C C . ILE A 1 99 ? -24.998 13.734 3.850 1.00 12.15 99 ILE A C 1
ATOM 733 O O . ILE A 1 99 ? -24.565 12.662 4.254 1.00 11.43 99 ILE A O 1
ATOM 738 N N . ALA A 1 100 ? -24.612 14.272 2.690 1.00 9.86 100 ALA A N 1
ATOM 739 C CA . ALA A 1 100 ? -23.657 13.593 1.803 1.00 10.21 100 ALA A CA 1
ATOM 740 C C . ALA A 1 100 ? -22.382 13.245 2.582 1.00 12.10 100 ALA A C 1
ATOM 741 O O . ALA A 1 100 ? -21.895 12.122 2.528 1.00 10.11 100 ALA A O 1
ATOM 743 N N . ARG A 1 101 ? -21.865 14.206 3.342 1.00 10.69 101 ARG A N 1
ATOM 744 C CA . ARG A 1 101 ? -20.619 14.063 4.067 1.00 11.18 101 ARG A CA 1
ATOM 745 C C . ARG A 1 101 ? -20.736 12.911 5.067 1.00 11.55 101 ARG A C 1
ATOM 746 O O . ARG A 1 101 ? -19.810 12.119 5.198 1.00 11.56 101 ARG A O 1
ATOM 754 N N . ARG A 1 102 ? -21.852 12.844 5.767 1.00 9.50 102 ARG A N 1
ATOM 755 C CA . ARG A 1 102 ? -22.046 11.819 6.776 1.00 9.58 102 ARG A CA 1
ATOM 756 C C . ARG A 1 102 ? -21.958 10.403 6.169 1.00 11.19 102 ARG A C 1
ATOM 757 O O . ARG A 1 102 ? -21.305 9.512 6.739 1.00 10.45 102 ARG A O 1
ATOM 765 N N . TYR A 1 103 ? -22.592 10.179 4.999 1.00 9.02 103 TYR A N 1
ATOM 766 C CA . TYR A 1 103 ? -22.563 8.846 4.375 1.00 8.63 103 TYR A CA 1
ATOM 767 C C . TYR A 1 103 ? -21.186 8.584 3.755 1.00 10.86 103 TYR A C 1
ATOM 768 O O . TYR A 1 103 ? -20.714 7.453 3.824 1.00 10.77 103 TYR A O 1
ATOM 777 N N . TRP A 1 104 ? -20.501 9.637 3.246 1.00 9.50 104 TRP A N 1
ATOM 778 C CA . TRP A 1 104 ? -19.170 9.399 2.704 1.00 9.47 104 TRP A CA 1
ATOM 779 C C . TRP A 1 104 ? -18.227 9.013 3.846 1.00 11.19 104 TRP A C 1
ATOM 780 O O . TRP A 1 104 ? -17.422 8.098 3.677 1.00 11.43 104 TRP A O 1
ATOM 791 N N . GLN A 1 105 ? -18.394 9.616 5.034 1.00 11.26 105 GLN A N 1
ATOM 792 C CA . GLN A 1 105 ? -17.546 9.258 6.166 1.00 10.84 105 GLN A CA 1
ATOM 793 C C . GLN A 1 105 ? -17.868 7.828 6.657 1.00 12.93 105 GLN A C 1
ATOM 794 O O . GLN A 1 105 ? -16.971 7.036 6.970 1.00 14.45 105 GLN A O 1
ATOM 800 N N . ARG A 1 106 ? -19.148 7.489 6.686 1.00 11.00 106 ARG A N 1
ATOM 801 C CA . ARG A 1 106 ? -19.610 6.188 7.114 1.00 11.36 106 ARG A CA 1
ATOM 802 C C . ARG A 1 106 ? -19.001 5.083 6.251 1.00 13.24 106 ARG A C 1
ATOM 803 O O . ARG A 1 106 ? -18.627 4.016 6.784 1.00 15.24 106 ARG A O 1
ATOM 811 N N . ALA A 1 107 ? -18.886 5.351 4.934 1.00 11.29 107 ALA A N 1
ATOM 812 C CA . ALA A 1 107 ? -18.357 4.364 3.985 1.00 11.35 107 ALA A CA 1
ATOM 813 C C . ALA A 1 107 ? -16.838 4.383 3.851 1.00 14.87 107 ALA A C 1
ATOM 814 O O . ALA A 1 107 ? -16.293 3.596 3.063 1.00 17.84 107 ALA A O 1
ATOM 816 N N . GLY A 1 108 ? -16.188 5.312 4.542 1.00 12.92 108 GLY A N 1
ATOM 817 C CA . GLY A 1 108 ? -14.733 5.450 4.539 1.00 14.18 108 GLY A CA 1
ATOM 818 C C . GLY A 1 108 ? -14.178 6.041 3.256 1.00 18.86 108 GLY A C 1
ATOM 819 O O . GLY A 1 108 ? -13.012 5.792 2.906 1.00 21.50 108 GLY A O 1
ATOM 820 N N . VAL A 1 109 ? -14.990 6.852 2.538 1.00 14.41 109 VAL A N 1
ATOM 821 C CA . VAL A 1 109 ? -14.577 7.470 1.269 1.00 14.99 109 VAL A CA 1
ATOM 822 C C . VAL A 1 109 ? -14.553 8.989 1.308 1.00 18.18 109 VAL A C 1
ATOM 823 O O . VAL A 1 109 ? -14.315 9.588 0.264 1.00 19.07 109 VAL A O 1
ATOM 827 N N . ALA A 1 110 ? -14.777 9.633 2.480 1.00 15.12 110 ALA A N 1
ATOM 828 C CA . ALA A 1 110 ? -14.799 11.108 2.519 1.00 15.87 110 ALA A CA 1
ATOM 829 C C . ALA A 1 110 ? -13.491 11.756 2.075 1.00 20.34 110 ALA A C 1
ATOM 830 O O . ALA A 1 110 ? -13.535 12.847 1.504 1.00 20.44 110 ALA A O 1
ATOM 832 N N . ASP A 1 111 ? -12.349 11.071 2.292 1.00 17.12 111 ASP A N 1
ATOM 833 C CA . ASP A 1 111 ? -11.024 11.567 1.914 1.00 19.17 111 ASP A CA 1
ATOM 834 C C . ASP A 1 111 ? -10.777 11.489 0.402 1.00 22.08 111 ASP A C 1
ATOM 835 O O . ASP A 1 111 ? -9.797 12.069 -0.072 1.00 24.43 111 ASP A O 1
ATOM 840 N N . ARG A 1 112 ? -11.650 10.778 -0.351 1.00 16.30 112 ARG A N 1
ATOM 841 C CA . ARG A 1 112 ? -11.535 10.619 -1.805 1.00 16.16 112 ARG A CA 1
ATOM 842 C C . ARG A 1 112 ? -12.386 11.651 -2.524 1.00 16.32 112 ARG A C 1
ATOM 843 O O . ARG A 1 112 ? -12.339 11.692 -3.746 1.00 17.35 112 ARG A O 1
ATOM 851 N N . ILE A 1 113 ? -13.178 12.444 -1.806 1.00 13.71 113 ILE A N 1
ATOM 852 C CA . ILE A 1 113 ? -14.145 13.346 -2.431 1.00 11.84 113 ILE A CA 1
ATOM 853 C C . ILE A 1 113 ? -13.867 14.800 -2.116 1.00 16.94 113 ILE A C 1
ATOM 854 O O . ILE A 1 113 ? -13.956 15.234 -0.956 1.00 16.26 113 ILE A O 1
ATOM 859 N N . GLU A 1 114 ? -13.600 15.556 -3.172 1.00 13.93 114 GLU A N 1
ATOM 860 C CA . GLU A 1 114 ? -13.339 16.986 -3.087 1.00 14.46 114 GLU A CA 1
ATOM 861 C C . GLU A 1 114 ? -14.583 17.731 -3.496 1.00 16.77 114 GLU A C 1
ATOM 862 O O . GLU A 1 114 ? -14.922 17.736 -4.678 1.00 15.22 114 GLU A O 1
ATOM 868 N N . VAL A 1 115 ? -15.291 18.307 -2.530 1.00 15.03 115 VAL A N 1
ATOM 869 C CA . VAL A 1 115 ? -16.522 19.063 -2.711 1.00 15.02 115 VAL A CA 1
ATOM 870 C C . VAL A 1 115 ? -16.228 20.466 -3.195 1.00 16.76 115 VAL A C 1
ATOM 871 O O . VAL A 1 115 ? -15.430 21.189 -2.575 1.00 18.02 115 VAL A O 1
ATOM 875 N N . ARG A 1 116 ? -16.880 20.841 -4.310 1.00 14.62 116 ARG A N 1
ATOM 876 C CA A ARG A 1 116 ? -16.833 22.189 -4.845 0.50 13.55 116 ARG A CA 1
ATOM 877 C CA B ARG A 1 116 ? -16.824 22.202 -4.823 0.50 13.91 116 ARG A CA 1
ATOM 878 C C . ARG A 1 116 ? -18.272 22.675 -4.868 1.00 14.73 116 ARG A C 1
ATOM 879 O O . ARG A 1 116 ? -19.018 22.320 -5.792 1.00 13.25 116 ARG A O 1
ATOM 894 N N . LEU A 1 117 ? -18.699 23.375 -3.788 1.00 14.23 117 LEU A N 1
ATOM 895 C CA A LEU A 1 117 ? -20.067 23.848 -3.701 0.50 12.83 117 LEU A CA 1
ATOM 896 C CA B LEU A 1 117 ? -20.057 23.885 -3.655 0.50 14.53 117 LEU A CA 1
ATOM 897 C C . LEU A 1 117 ? -20.160 25.144 -4.473 1.00 20.49 117 LEU A C 1
ATOM 898 O O . LEU A 1 117 ? -19.248 25.939 -4.455 1.00 26.54 117 LEU A O 1
ATOM 907 N N . GLY A 1 118 ? -21.248 25.333 -5.167 1.00 21.36 118 GLY A N 1
ATOM 908 C CA . GLY A 1 118 ? -21.374 26.557 -5.936 1.00 21.00 118 GLY A CA 1
ATOM 909 C C . GLY A 1 118 ? -21.934 26.297 -7.307 1.00 19.90 118 GLY A C 1
ATOM 910 O O . GLY A 1 118 ? -22.180 25.144 -7.696 1.00 17.53 118 GLY A O 1
ATOM 911 N N . ASP A 1 119 ? -22.127 27.400 -8.024 1.00 17.43 119 ASP A N 1
ATOM 912 C CA . ASP A 1 119 ? -22.680 27.381 -9.364 1.00 15.40 119 ASP A CA 1
ATOM 913 C C . ASP A 1 119 ? -21.857 26.459 -10.245 1.00 17.74 119 ASP A C 1
ATOM 914 O O . ASP A 1 119 ? -20.629 26.559 -10.257 1.00 18.12 119 ASP A O 1
ATOM 919 N N . ALA A 1 120 ? -22.535 25.522 -10.929 1.00 14.48 120 ALA A N 1
ATOM 920 C CA . ALA A 1 120 ? -21.904 24.526 -11.815 1.00 15.57 120 ALA A CA 1
ATOM 921 C C . ALA A 1 120 ? -21.166 25.157 -12.976 1.00 13.93 120 ALA A C 1
ATOM 922 O O . ALA A 1 120 ? -20.078 24.677 -13.344 1.00 14.93 120 ALA A O 1
ATOM 924 N N . HIS A 1 121 ? -21.767 26.177 -13.596 1.00 12.82 121 HIS A N 1
ATOM 925 C CA . HIS A 1 121 ? -21.120 26.854 -14.720 1.00 12.93 121 HIS A CA 1
ATOM 926 C C . HIS A 1 121 ? -19.776 27.446 -14.233 1.00 14.78 121 HIS A C 1
ATOM 927 O O . HIS A 1 121 ? -18.758 27.246 -14.883 1.00 15.28 121 HIS A O 1
ATOM 934 N N . HIS A 1 122 ? -19.762 28.078 -13.039 1.00 11.53 122 HIS A N 1
ATOM 935 C CA . HIS A 1 122 ? -18.565 28.727 -12.493 1.00 11.88 122 HIS A CA 1
ATOM 936 C C . HIS A 1 122 ? -17.496 27.681 -12.194 1.00 14.98 122 HIS A C 1
ATOM 937 O O . HIS A 1 122 ? -16.332 27.844 -12.564 1.00 13.12 122 HIS A O 1
ATOM 944 N N . SER A 1 123 ? -17.894 26.580 -11.575 1.00 13.15 123 SER A N 1
ATOM 945 C CA . SER A 1 123 ? -16.955 25.495 -11.270 1.00 12.04 123 SER A CA 1
ATOM 946 C C . SER A 1 123 ? -16.324 24.880 -12.516 1.00 14.48 123 SER A C 1
ATOM 947 O O . SER A 1 123 ? -15.113 24.670 -12.570 1.00 13.68 123 SER A O 1
ATOM 950 N N . LEU A 1 124 ? -17.141 24.627 -13.535 1.00 11.20 124 LEU A N 1
ATOM 951 C CA . LEU A 1 124 ? -16.638 23.997 -14.765 1.00 11.07 124 LEU A CA 1
ATOM 952 C C . LEU A 1 124 ? -15.762 24.928 -15.559 1.00 15.59 124 LEU A C 1
ATOM 953 O O . LEU A 1 124 ? -14.778 24.462 -16.157 1.00 14.40 124 LEU A O 1
ATOM 958 N N . GLU A 1 125 ? -16.084 26.243 -15.551 1.00 11.81 125 GLU A N 1
ATOM 959 C CA . GLU A 1 125 ? -15.210 27.249 -16.194 1.00 10.98 125 GLU A CA 1
ATOM 960 C C . GLU A 1 125 ? -13.849 27.231 -15.471 1.00 13.14 125 GLU A C 1
ATOM 961 O O . GLU A 1 125 ? -12.816 27.209 -16.137 1.00 14.14 125 GLU A O 1
ATOM 967 N N . ALA A 1 126 ? -13.834 27.206 -14.120 1.00 13.66 126 ALA A N 1
ATOM 968 C CA . ALA A 1 126 ? -12.561 27.151 -13.420 1.00 14.12 126 ALA A CA 1
ATOM 969 C C . ALA A 1 126 ? -11.764 25.887 -13.767 1.00 15.99 126 ALA A C 1
ATOM 970 O O . ALA A 1 126 ? -10.557 25.957 -13.969 1.00 16.02 126 ALA A O 1
ATOM 972 N N . LEU A 1 127 ? -12.436 24.732 -13.827 1.00 12.50 127 LEU A N 1
ATOM 973 C CA . LEU A 1 127 ? -11.756 23.481 -14.146 1.00 12.70 127 LEU A CA 1
ATOM 974 C C . LEU A 1 127 ? -11.181 23.481 -15.545 1.00 14.27 127 LEU A C 1
ATOM 975 O O . LEU A 1 127 ? -10.052 23.004 -15.706 1.00 14.14 127 LEU A O 1
ATOM 980 N N . VAL A 1 128 ? -11.920 24.010 -16.553 1.00 12.26 128 VAL A N 1
ATOM 981 C CA A VAL A 1 128 ? -11.428 24.030 -17.934 0.50 13.15 128 VAL A CA 1
ATOM 982 C CA B VAL A 1 128 ? -11.406 24.019 -17.929 0.50 13.41 128 VAL A CA 1
ATOM 983 C C . VAL A 1 128 ? -10.177 24.937 -18.023 1.00 17.66 128 VAL A C 1
ATOM 984 O O . VAL A 1 128 ? -9.243 24.640 -18.783 1.00 19.89 128 VAL A O 1
ATOM 991 N N . GLY A 1 129 ? -10.156 26.007 -17.219 1.00 15.49 129 GLY A N 1
ATOM 992 C CA . GLY A 1 129 ? -9.029 26.933 -17.218 1.00 17.40 129 GLY A CA 1
ATOM 993 C C . GLY A 1 129 ? -7.930 26.539 -16.260 1.00 22.34 129 GLY A C 1
ATOM 994 O O . GLY A 1 129 ? -7.241 27.409 -15.738 1.00 24.21 129 GLY A O 1
ATOM 995 N N . SER A 1 130 ? -7.775 25.242 -15.976 1.00 19.29 130 SER A N 1
ATOM 996 C CA . SER A 1 130 ? -6.817 24.746 -14.984 1.00 19.60 130 SER A CA 1
ATOM 997 C C . SER A 1 130 ? -6.038 23.538 -15.510 1.00 23.05 130 SER A C 1
ATOM 998 O O . SER A 1 130 ? -6.366 22.998 -16.562 1.00 21.42 130 SER A O 1
ATOM 1001 N N . GLU A 1 131 ? -5.076 23.063 -14.700 1.00 23.03 131 GLU A N 1
ATOM 1002 C CA . GLU A 1 131 ? -4.245 21.876 -14.951 1.00 24.53 131 GLU A CA 1
ATOM 1003 C C . GLU A 1 131 ? -5.098 20.606 -15.008 1.00 25.41 131 GLU A C 1
ATOM 1004 O O . GLU A 1 131 ? -4.629 19.589 -15.529 1.00 25.72 131 GLU A O 1
ATOM 1010 N N . HIS A 1 132 ? -6.346 20.661 -14.479 1.00 19.33 132 HIS A N 1
ATOM 1011 C CA . HIS A 1 132 ? -7.262 19.510 -14.494 1.00 17.69 132 HIS A CA 1
ATOM 1012 C C . HIS A 1 132 ? -7.825 19.214 -15.895 1.00 19.56 132 HIS A C 1
ATOM 1013 O O . HIS A 1 132 ? -8.378 18.130 -16.106 1.00 17.70 132 HIS A O 1
ATOM 1020 N N . ARG A 1 133 ? -7.723 20.174 -16.847 1.00 17.15 133 ARG A N 1
ATOM 1021 C CA . ARG A 1 133 ? -8.258 19.978 -18.201 1.00 16.39 133 ARG A CA 1
ATOM 1022 C C . ARG A 1 133 ? -7.665 18.734 -18.856 1.00 17.85 133 ARG A C 1
ATOM 1023 O O . ARG A 1 133 ? -6.446 18.547 -18.829 1.00 18.97 133 ARG A O 1
ATOM 1031 N N . GLY A 1 134 ? -8.539 17.875 -19.380 1.00 17.34 134 GLY A N 1
ATOM 1032 C CA . GLY A 1 134 ? -8.164 16.641 -20.066 1.00 17.32 134 GLY A CA 1
ATOM 1033 C C . GLY A 1 134 ? -7.609 15.529 -19.197 1.00 20.64 134 GLY A C 1
ATOM 1034 O O . GLY A 1 134 ? -6.994 14.593 -19.727 1.00 20.61 134 GLY A O 1
ATOM 1035 N N . THR A 1 135 ? -7.830 15.592 -17.866 1.00 15.15 135 THR A N 1
ATOM 1036 C CA . THR A 1 135 ? -7.249 14.610 -16.944 1.00 15.65 135 THR A CA 1
ATOM 1037 C C . THR A 1 135 ? -8.267 13.644 -16.328 1.00 18.50 135 THR A C 1
ATOM 1038 O O . THR A 1 135 ? -7.878 12.737 -15.596 1.00 19.47 135 THR A O 1
ATOM 1042 N N . PHE A 1 136 ? -9.565 13.920 -16.508 1.00 12.56 136 PHE A N 1
ATOM 1043 C CA . PHE A 1 136 ? -10.619 13.123 -15.894 1.00 11.44 136 PHE A CA 1
ATOM 1044 C C . PHE A 1 136 ? -10.902 11.866 -16.691 1.00 14.04 136 PHE A C 1
ATOM 1045 O O . PHE A 1 136 ? -10.963 11.889 -17.927 1.00 13.75 136 PHE A O 1
ATOM 1053 N N . ASP A 1 137 ? -11.062 10.750 -15.990 1.00 11.80 137 ASP A N 1
ATOM 1054 C CA . ASP A 1 137 ? -11.389 9.491 -16.640 1.00 10.49 137 ASP A CA 1
ATOM 1055 C C . ASP A 1 137 ? -12.887 9.361 -16.906 1.00 10.73 137 ASP A C 1
ATOM 1056 O O . ASP A 1 137 ? -13.281 8.604 -17.833 1.00 12.66 137 ASP A O 1
ATOM 1061 N N . LEU A 1 138 ? -13.725 10.029 -16.097 1.00 10.76 138 LEU A N 1
ATOM 1062 C CA . LEU A 1 138 ? -15.164 9.890 -16.161 1.00 10.39 138 LEU A CA 1
ATOM 1063 C C . LEU A 1 138 ? -15.793 11.164 -15.635 1.00 12.72 138 LEU A C 1
ATOM 1064 O O . LEU A 1 138 ? -15.291 11.753 -14.677 1.00 11.90 138 LEU A O 1
ATOM 1069 N N . ALA A 1 139 ? -16.925 11.564 -16.227 1.00 11.05 139 ALA A N 1
ATOM 1070 C CA . ALA A 1 139 ? -17.703 12.680 -15.742 1.00 10.22 139 ALA A CA 1
ATOM 1071 C C . ALA A 1 139 ? -19.148 12.251 -15.692 1.00 14.58 139 ALA A C 1
ATOM 1072 O O . ALA A 1 139 ? -19.621 11.625 -16.636 1.00 13.72 139 ALA A O 1
ATOM 1074 N N . PHE A 1 140 ? -19.846 12.554 -14.591 1.00 10.88 140 PHE A N 1
ATOM 1075 C CA . PHE A 1 140 ? -21.253 12.194 -14.368 1.00 8.96 140 PHE A CA 1
ATOM 1076 C C . PHE A 1 140 ? -22.000 13.461 -14.109 1.00 12.97 140 PHE A C 1
ATOM 1077 O O . PHE A 1 140 ? -21.673 14.196 -13.175 1.00 12.48 140 PHE A O 1
ATOM 1085 N N . ILE A 1 141 ? -22.977 13.733 -14.970 1.00 10.70 141 ILE A N 1
ATOM 1086 C CA A ILE A 1 141 ? -23.748 14.974 -14.926 0.50 11.48 141 ILE A CA 1
ATOM 1087 C CA B ILE A 1 141 ? -23.744 14.972 -14.879 0.50 11.13 141 ILE A CA 1
ATOM 1088 C C . ILE A 1 141 ? -25.198 14.700 -14.606 1.00 13.30 141 ILE A C 1
ATOM 1089 O O . ILE A 1 141 ? -25.842 13.973 -15.355 1.00 12.39 141 ILE A O 1
ATOM 1098 N N . ASP A 1 142 ? -25.711 15.307 -13.517 1.00 13.89 142 ASP A N 1
ATOM 1099 C CA . ASP A 1 142 ? -27.125 15.191 -13.157 1.00 14.99 142 ASP A CA 1
ATOM 1100 C C . ASP A 1 142 ? -27.467 16.542 -12.616 1.00 18.19 142 ASP A C 1
ATOM 1101 O O . ASP A 1 142 ? -27.162 16.849 -11.453 1.00 21.96 142 ASP A O 1
ATOM 1106 N N . ALA A 1 143 ? -28.026 17.406 -13.446 1.00 16.12 143 ALA A N 1
ATOM 1107 C CA . ALA A 1 143 ? -28.250 18.796 -13.063 1.00 17.09 143 ALA A CA 1
ATOM 1108 C C . ALA A 1 143 ? -29.398 19.439 -13.830 1.00 16.98 143 ALA A C 1
ATOM 1109 O O . ALA A 1 143 ? -30.224 18.704 -14.375 1.00 17.06 143 ALA A O 1
ATOM 1111 N N . ASP A 1 144 ? -29.487 20.779 -13.853 1.00 16.18 144 ASP A N 1
ATOM 1112 C CA . ASP A 1 144 ? -30.572 21.482 -14.558 1.00 16.58 144 ASP A CA 1
ATOM 1113 C C . ASP A 1 144 ? -30.445 21.210 -16.054 1.00 15.76 144 ASP A C 1
ATOM 1114 O O . ASP A 1 144 ? -29.396 21.451 -16.677 1.00 14.68 144 ASP A O 1
ATOM 1119 N N . LYS A 1 145 ? -31.534 20.711 -16.635 1.00 14.74 145 LYS A N 1
ATOM 1120 C CA . LYS A 1 145 ? -31.557 20.294 -18.026 1.00 13.08 145 LYS A CA 1
ATOM 1121 C C . LYS A 1 145 ? -31.297 21.396 -19.021 1.00 14.77 145 LYS A C 1
ATOM 1122 O O . LYS A 1 145 ? -30.734 21.125 -20.065 1.00 15.07 145 LYS A O 1
ATOM 1128 N N . GLU A 1 146 ? -31.704 22.641 -18.714 1.00 13.06 146 GLU A N 1
ATOM 1129 C CA A GLU A 1 146 ? -31.487 23.803 -19.566 0.50 12.54 146 GLU A CA 1
ATOM 1130 C CA B GLU A 1 146 ? -31.469 23.769 -19.614 0.50 12.70 146 GLU A CA 1
ATOM 1131 C C . GLU A 1 146 ? -29.985 23.992 -19.841 1.00 15.21 146 GLU A C 1
ATOM 1132 O O . GLU A 1 146 ? -29.619 24.593 -20.849 1.00 17.41 146 GLU A O 1
ATOM 1143 N N . SER A 1 147 ? -29.127 23.505 -18.917 1.00 14.13 147 SER A N 1
ATOM 1144 C CA . SER A 1 147 ? -27.682 23.699 -19.053 1.00 15.36 147 SER A CA 1
ATOM 1145 C C . SER A 1 147 ? -26.913 22.477 -19.555 1.00 16.59 147 SER A C 1
ATOM 1146 O O . SER A 1 147 ? -25.678 22.486 -19.538 1.00 14.63 147 SER A O 1
ATOM 1149 N N . TYR A 1 148 ? -27.616 21.423 -20.001 1.00 12.59 148 TYR A N 1
ATOM 1150 C CA . TYR A 1 148 ? -26.886 20.220 -20.393 1.00 11.46 148 TYR A CA 1
ATOM 1151 C C . TYR A 1 148 ? -25.895 20.420 -21.541 1.00 13.05 148 TYR A C 1
ATOM 1152 O O . TYR A 1 148 ? -24.844 19.766 -21.521 1.00 11.98 148 TYR A O 1
ATOM 1161 N N . ASP A 1 149 ? -26.196 21.296 -22.517 1.00 10.53 149 ASP A N 1
ATOM 1162 C CA . ASP A 1 149 ? -25.258 21.490 -23.606 1.00 11.25 149 ASP A CA 1
ATOM 1163 C C . ASP A 1 149 ? -23.949 22.081 -23.037 1.00 13.60 149 ASP A C 1
ATOM 1164 O O . ASP A 1 149 ? -22.873 21.564 -23.322 1.00 12.96 149 ASP A O 1
ATOM 1169 N N . PHE A 1 150 ? -24.052 23.079 -22.152 1.00 12.66 150 PHE A N 1
ATOM 1170 C CA . PHE A 1 150 ? -22.867 23.672 -21.511 1.00 13.12 150 PHE A CA 1
ATOM 1171 C C . PHE A 1 150 ? -22.080 22.602 -20.719 1.00 13.89 150 PHE A C 1
ATOM 1172 O O . PHE A 1 150 ? -20.855 22.497 -20.843 1.00 12.49 150 PHE A O 1
ATOM 1180 N N . TYR A 1 151 ? -22.787 21.798 -19.918 1.00 9.91 151 TYR A N 1
ATOM 1181 C CA . TYR A 1 151 ? -22.117 20.769 -19.100 1.00 10.33 151 TYR A CA 1
ATOM 1182 C C . TYR A 1 151 ? -21.423 19.727 -19.962 1.00 10.44 151 TYR A C 1
ATOM 1183 O O . TYR A 1 151 ? -20.256 19.377 -19.696 1.00 12.87 151 TYR A O 1
ATOM 1192 N N . TYR A 1 152 ? -22.112 19.276 -21.025 1.00 9.89 152 TYR A N 1
ATOM 1193 C CA . TYR A 1 152 ? -21.524 18.310 -21.935 1.00 10.23 152 TYR A CA 1
ATOM 1194 C C . TYR A 1 152 ? -20.252 18.838 -22.627 1.00 12.17 152 TYR A C 1
ATOM 1195 O O . TYR A 1 152 ? -19.231 18.144 -22.704 1.00 11.81 152 TYR A O 1
ATOM 1204 N N . GLU A 1 153 ? -20.319 20.060 -23.150 1.00 10.76 153 GLU A N 1
ATOM 1205 C CA . GLU A 1 153 ? -19.177 20.675 -23.849 1.00 10.87 153 GLU A CA 1
ATOM 1206 C C . GLU A 1 153 ? -17.992 20.843 -22.904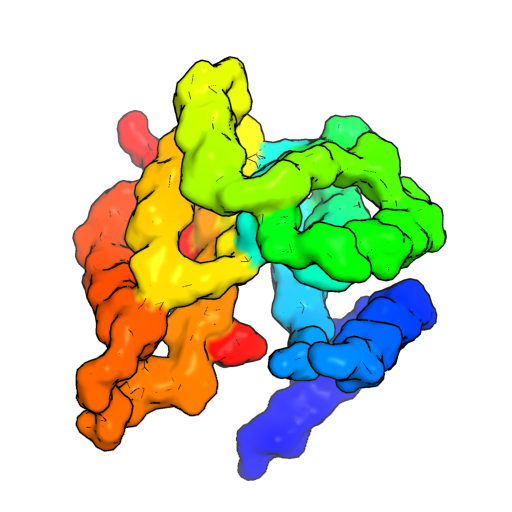 1.00 11.36 153 GLU A C 1
ATOM 1207 O O . GLU A 1 153 ? -16.834 20.603 -23.274 1.00 11.74 153 GLU A O 1
ATOM 1213 N N . HIS A 1 154 ? -18.283 21.246 -21.661 1.00 10.41 154 HIS A N 1
ATOM 1214 C CA . HIS A 1 154 ? -17.180 21.382 -20.691 1.00 10.76 154 HIS A CA 1
ATOM 1215 C C . HIS A 1 154 ? -16.655 19.969 -20.292 1.00 12.09 154 HIS A C 1
ATOM 1216 O O . HIS A 1 154 ? -15.444 19.794 -20.199 1.00 13.03 154 HIS A O 1
ATOM 1223 N N . ALA A 1 155 ? -17.539 18.978 -20.091 1.00 10.01 155 ALA A N 1
ATOM 1224 C CA . ALA A 1 155 ? -17.074 17.624 -19.735 1.00 11.17 155 ALA A CA 1
ATOM 1225 C C . ALA A 1 155 ? -16.185 17.088 -20.855 1.00 12.89 155 ALA A C 1
ATOM 1226 O O . ALA A 1 155 ? -15.185 16.449 -20.572 1.00 13.00 155 ALA A O 1
ATOM 1228 N N . LEU A 1 156 ? -16.535 17.364 -22.130 1.00 13.05 156 LEU A N 1
ATOM 1229 C CA . LEU A 1 156 ? -15.745 16.886 -23.268 1.00 14.13 156 LEU A CA 1
ATOM 1230 C C . LEU A 1 156 ? -14.320 17.419 -23.193 1.00 16.90 156 LEU A C 1
ATOM 1231 O O . LEU A 1 156 ? -13.399 16.675 -23.499 1.00 18.16 156 LEU A O 1
ATOM 1236 N N . ARG A 1 157 ? -14.119 18.681 -22.750 1.00 13.02 157 ARG A N 1
ATOM 1237 C CA . ARG A 1 157 ? -12.775 19.239 -22.596 1.00 13.86 157 ARG A CA 1
ATOM 1238 C C . ARG A 1 157 ? -12.109 18.685 -21.350 1.00 16.80 157 ARG A C 1
ATOM 1239 O O . ARG A 1 157 ? -10.892 18.571 -21.313 1.00 18.29 157 ARG A O 1
ATOM 1247 N N . LEU A 1 158 ? -12.891 18.363 -20.304 1.00 11.85 158 LEU A N 1
ATOM 1248 C CA . LEU A 1 158 ? -12.324 17.931 -19.048 1.00 12.00 158 LEU A CA 1
ATOM 1249 C C . LEU A 1 158 ? -11.878 16.471 -19.031 1.00 14.26 158 LEU A C 1
ATOM 1250 O O . LEU A 1 158 ? -10.887 16.153 -18.365 1.00 15.06 158 LEU A O 1
ATOM 1255 N N . VAL A 1 159 ? -12.578 15.588 -19.747 1.00 11.50 159 VAL A N 1
ATOM 1256 C CA . VAL A 1 159 ? -12.191 14.175 -19.769 1.00 10.39 159 VAL A CA 1
ATOM 1257 C C . VAL A 1 159 ? -11.032 13.927 -20.720 1.00 12.98 159 VAL A C 1
ATOM 1258 O O . VAL A 1 159 ? -10.864 14.643 -21.726 1.00 13.39 159 VAL A O 1
ATOM 1262 N N . ARG A 1 160 ? -10.236 12.895 -20.418 1.00 13.48 160 ARG A N 1
ATOM 1263 C CA . ARG A 1 160 ? -9.128 12.471 -21.253 1.00 15.13 160 ARG A CA 1
ATOM 1264 C C . ARG A 1 160 ? -9.696 11.840 -22.543 1.00 16.00 160 ARG A C 1
ATOM 1265 O O . ARG A 1 160 ? -10.847 11.388 -22.555 1.00 15.41 160 ARG A O 1
ATOM 1273 N N . PRO A 1 161 ? -8.876 11.701 -23.620 1.00 16.26 161 PRO A N 1
ATOM 1274 C CA . PRO A 1 161 ? -9.337 10.917 -24.776 1.00 16.72 161 PRO A CA 1
ATOM 1275 C C . PRO A 1 161 ? -9.583 9.477 -24.289 1.00 16.74 161 PRO A C 1
ATOM 1276 O O . PRO A 1 161 ? -8.782 8.930 -23.496 1.00 17.19 161 PRO A O 1
ATOM 1280 N N . GLY A 1 162 ? -10.731 8.915 -24.672 1.00 12.18 162 GLY A N 1
ATOM 1281 C CA . GLY A 1 162 ? -11.170 7.608 -24.231 1.00 12.87 162 GLY A CA 1
ATOM 1282 C C . GLY A 1 162 ? -11.991 7.689 -22.952 1.00 16.01 162 GLY A C 1
ATOM 1283 O O . GLY A 1 162 ? -12.506 6.673 -22.489 1.00 16.75 162 GLY A O 1
ATOM 1284 N N . GLY A 1 163 ? -12.071 8.889 -22.349 1.00 12.48 163 GLY A N 1
ATOM 1285 C CA . GLY A 1 163 ? -12.849 9.088 -21.130 1.00 12.36 163 GLY A CA 1
ATOM 1286 C C . GLY A 1 163 ? -14.348 8.940 -21.358 1.00 12.21 163 GLY A C 1
ATOM 1287 O O . GLY A 1 163 ? -14.825 9.065 -22.491 1.00 13.89 163 GLY A O 1
ATOM 1288 N N . LEU A 1 164 ? -15.100 8.731 -20.285 1.00 10.96 164 LEU A N 1
ATOM 1289 C CA . LEU A 1 164 ? -16.533 8.506 -20.394 1.00 10.71 164 LEU A CA 1
ATOM 1290 C C . LEU A 1 164 ? -17.286 9.668 -19.783 1.00 12.30 164 LEU A C 1
ATOM 1291 O O . LEU A 1 164 ? -17.063 10.004 -18.612 1.00 10.39 164 LEU A O 1
ATOM 1296 N N . ILE A 1 165 ? -18.224 10.230 -20.528 1.00 8.98 165 ILE A N 1
ATOM 1297 C CA . ILE A 1 165 ? -19.168 11.251 -20.068 1.00 8.86 165 ILE A CA 1
ATOM 1298 C C . ILE A 1 165 ? -20.533 10.585 -19.915 1.00 9.14 165 ILE A C 1
ATOM 1299 O O . ILE A 1 165 ? -20.965 9.864 -20.834 1.00 11.16 165 ILE A O 1
ATOM 1304 N N . ILE A 1 166 ? -21.227 10.838 -18.799 1.00 8.43 166 ILE A N 1
ATOM 1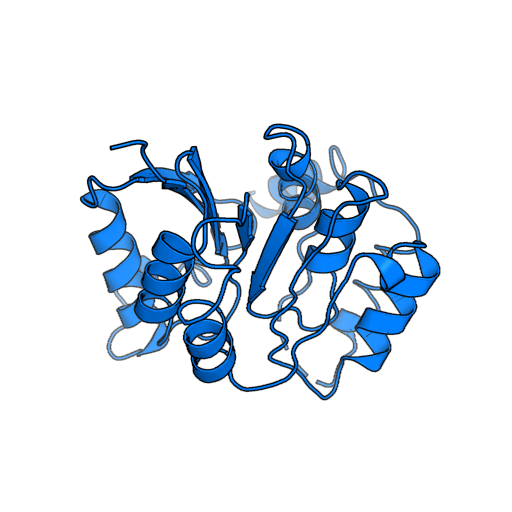305 C CA . ILE A 1 166 ? -22.513 10.241 -18.520 1.00 8.96 166 ILE A CA 1
ATOM 1306 C C . ILE A 1 166 ? -23.481 11.371 -18.174 1.00 11.25 166 ILE A C 1
ATOM 1307 O O . ILE A 1 166 ? -23.210 12.168 -17.269 1.00 10.89 166 ILE A O 1
ATOM 1312 N N . LEU A 1 167 ? -24.600 11.458 -18.923 1.00 11.01 167 LEU A N 1
ATOM 1313 C CA . LEU A 1 167 ? -25.610 12.485 -18.668 1.00 11.04 167 LEU A CA 1
ATOM 1314 C C . LEU A 1 167 ? -26.836 11.751 -18.137 1.00 12.83 167 LEU A C 1
ATOM 1315 O O . LEU A 1 167 ? -27.374 10.845 -18.796 1.00 11.32 167 LEU A O 1
ATOM 1320 N N . ASP A 1 168 ? -27.246 12.100 -16.910 1.00 11.62 168 ASP A N 1
ATOM 1321 C CA . ASP A 1 168 ? -28.388 11.452 -16.296 1.00 11.61 168 ASP A CA 1
ATOM 1322 C C . ASP A 1 168 ? -29.728 12.110 -16.639 1.00 12.16 168 ASP A C 1
ATOM 1323 O O . ASP A 1 168 ? -29.797 13.309 -16.927 1.00 11.84 168 ASP A O 1
ATOM 1328 N N . ASN A 1 169 ? -30.817 11.305 -16.568 1.00 11.07 169 ASN A N 1
ATOM 1329 C CA . ASN A 1 169 ? -32.212 11.747 -16.709 1.00 12.34 169 ASN A CA 1
ATOM 1330 C C . ASN A 1 169 ? -32.518 12.307 -18.103 1.00 13.67 169 ASN A C 1
ATOM 1331 O O . ASN A 1 169 ? -33.380 13.187 -18.236 1.00 14.10 169 ASN A O 1
ATOM 1336 N N . THR A 1 170 ? -31.857 11.758 -19.125 1.00 10.41 170 THR A N 1
ATOM 1337 C CA . THR A 1 170 ? -32.044 12.259 -20.481 1.00 10.67 170 THR A CA 1
ATOM 1338 C C . THR A 1 170 ? -33.387 11.846 -21.095 1.00 13.08 170 THR A C 1
ATOM 1339 O O . THR A 1 170 ? -33.720 12.358 -22.170 1.00 12.54 170 THR A O 1
ATOM 1343 N N . LEU A 1 171 ? -34.187 11.005 -20.420 1.00 10.55 171 LEU A N 1
ATOM 1344 C CA . LEU A 1 171 ? -35.525 10.634 -20.906 1.00 10.86 171 LEU A CA 1
ATOM 1345 C C . LEU A 1 171 ? -36.622 11.477 -20.183 1.00 15.45 171 LEU A C 1
ATOM 1346 O O . LEU A 1 171 ? -37.754 11.590 -20.696 1.00 16.38 171 LEU A O 1
ATOM 1351 N N . TRP A 1 172 ? -36.255 12.148 -19.048 1.00 14.06 172 TRP A N 1
ATOM 1352 C CA . TRP A 1 172 ? -37.108 13.122 -18.351 1.00 15.75 172 TRP A CA 1
ATOM 1353 C C . TRP A 1 172 ? -38.576 12.703 -18.216 1.00 15.82 172 TRP A C 1
ATOM 1354 O O . TRP A 1 172 ? -39.472 13.369 -18.759 1.00 15.37 172 TRP A O 1
ATOM 1365 N N . SER A 1 173 ? -38.843 11.572 -17.504 1.00 13.93 173 SER A N 1
ATOM 1366 C CA . SER A 1 173 ? -40.205 11.027 -17.287 1.00 14.14 173 SER A CA 1
ATOM 1367 C C . SER A 1 173 ? -40.968 10.705 -18.617 1.00 15.92 173 SER A C 1
ATOM 1368 O O . SER A 1 173 ? -42.204 10.571 -18.625 1.00 18.66 173 SER A O 1
ATOM 1371 N N . GLY A 1 174 ? -40.240 10.562 -19.720 1.00 12.91 174 GLY A N 1
ATOM 1372 C CA . GLY A 1 174 ? -40.830 10.327 -21.028 1.00 14.64 174 GLY A CA 1
ATOM 1373 C C . GLY A 1 174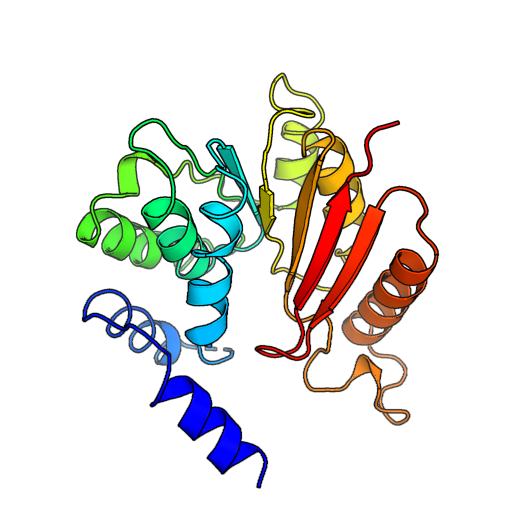 ? -41.233 11.612 -21.722 1.00 14.35 174 GLY A C 1
ATOM 1374 O O . GLY A 1 174 ? -41.743 11.576 -22.843 1.00 13.54 174 GLY A O 1
ATOM 1375 N N . LYS A 1 175 ? -40.982 12.767 -21.085 1.00 12.17 175 LYS A N 1
ATOM 1376 C CA . LYS A 1 175 ? -41.420 14.049 -21.666 1.00 11.66 175 LYS A CA 1
ATOM 1377 C C . LYS A 1 175 ? -40.753 14.335 -22.999 1.00 12.66 175 LYS A C 1
ATOM 1378 O O . LYS A 1 175 ? -41.394 14.881 -23.908 1.00 12.53 175 LYS A O 1
ATOM 1384 N N . VAL A 1 176 ? -39.524 13.886 -23.162 1.00 9.86 176 VAL A N 1
ATOM 1385 C CA . VAL A 1 176 ? -38.822 14.086 -24.439 1.00 8.70 176 VAL A CA 1
ATOM 1386 C C . VAL A 1 176 ? -39.548 13.452 -25.622 1.00 12.65 176 VAL A C 1
ATOM 1387 O O . VAL A 1 176 ? -39.465 13.971 -26.726 1.00 12.48 176 VAL A O 1
ATOM 1391 N N . ALA A 1 177 ? -40.268 12.348 -25.374 1.00 11.65 177 ALA A N 1
ATOM 1392 C CA . ALA A 1 177 ? -41.002 11.625 -26.403 1.00 12.60 177 ALA A CA 1
ATOM 1393 C C . ALA A 1 177 ? -42.454 12.018 -26.497 1.00 17.53 177 ALA A C 1
ATOM 1394 O O . ALA A 1 177 ? -43.096 11.685 -27.480 1.00 20.09 177 ALA A O 1
ATOM 1396 N N . ASP A 1 178 ? -42.979 12.740 -25.502 1.00 12.79 178 ASP A N 1
ATOM 1397 C CA . ASP A 1 178 ? -44.393 13.065 -25.426 1.00 12.76 178 ASP A CA 1
ATOM 1398 C C . ASP A 1 178 ? -44.758 14.256 -26.319 1.00 16.27 178 ASP A C 1
ATOM 1399 O O . ASP A 1 178 ? -44.358 15.388 -26.016 1.00 14.80 178 ASP A O 1
ATOM 1404 N N . PRO A 1 179 ? -45.528 14.031 -27.412 1.00 14.36 179 PRO A N 1
ATOM 1405 C CA . PRO A 1 179 ? -45.902 15.167 -28.292 1.00 15.48 179 PRO A CA 1
ATOM 1406 C C . PRO A 1 179 ? -46.731 16.259 -27.626 1.00 19.77 179 PRO A C 1
ATOM 1407 O O . PRO A 1 179 ? -46.783 17.372 -28.154 1.00 20.56 179 PRO A O 1
ATOM 1411 N N . SER A 1 180 ? -47.356 15.967 -26.461 1.00 17.21 180 SER A N 1
ATOM 1412 C CA . SER A 1 180 ? -48.162 16.984 -25.746 1.00 18.24 180 SER A CA 1
ATOM 1413 C C . SER A 1 180 ? -47.291 17.964 -24.940 1.00 18.52 180 SER A C 1
ATOM 1414 O O . SER A 1 180 ? -47.802 18.997 -24.464 1.00 20.45 180 SER A O 1
ATOM 1417 N N . VAL A 1 181 ? -45.982 17.650 -24.790 1.00 14.95 181 VAL A N 1
ATOM 1418 C CA . VAL A 1 181 ? -45.078 18.533 -24.040 1.00 14.45 181 VAL A CA 1
ATOM 1419 C C . VAL A 1 181 ? -44.447 19.504 -25.034 1.00 17.14 181 VAL A C 1
ATOM 1420 O O . VAL A 1 181 ? -43.506 19.148 -25.761 1.00 17.31 181 VAL A O 1
ATOM 1424 N N . VAL A 1 182 ? -44.986 20.721 -25.062 1.00 14.05 182 VAL A N 1
ATOM 1425 C CA . VAL A 1 182 ? -44.567 21.807 -25.973 1.00 14.31 182 VAL A CA 1
ATOM 1426 C C . VAL A 1 182 ? -44.446 23.062 -25.105 1.00 17.50 182 VAL A C 1
ATOM 1427 O O . VAL A 1 182 ? -45.328 23.338 -24.278 1.00 17.80 182 VAL A O 1
ATOM 1431 N N . GLY A 1 183 ? -43.371 23.816 -25.305 1.00 16.20 183 GLY A N 1
ATOM 1432 C CA . GLY A 1 183 ? -43.136 25.050 -24.565 1.00 16.07 183 GLY A CA 1
ATOM 1433 C C . GLY A 1 183 ? -42.469 24.838 -23.229 1.00 19.27 183 GLY A C 1
ATOM 1434 O O . GLY A 1 183 ? -42.461 25.755 -22.405 1.00 20.60 183 GLY A O 1
ATOM 1435 N N . ASP A 1 184 ? -41.923 23.633 -22.986 1.00 15.50 184 ASP A N 1
ATOM 1436 C CA . ASP A 1 184 ? -41.241 23.384 -21.732 1.00 14.65 184 ASP A CA 1
ATOM 1437 C C . ASP A 1 184 ? -39.712 23.520 -21.923 1.00 17.15 184 ASP A C 1
ATOM 1438 O O . ASP A 1 184 ? -39.112 22.705 -22.630 1.00 15.85 184 ASP A O 1
ATOM 1443 N N . PRO A 1 185 ? -39.056 24.515 -21.289 1.00 14.89 185 PRO A N 1
ATOM 1444 C CA . PRO A 1 185 ? -37.609 24.698 -21.489 1.00 14.75 185 PRO A CA 1
ATOM 1445 C C . PRO A 1 185 ? -36.742 23.475 -21.185 1.00 15.23 185 PRO A C 1
ATOM 1446 O O . PRO A 1 185 ? -35.825 23.196 -21.943 1.00 14.39 185 PRO A O 1
ATOM 1450 N N . GLU A 1 186 ? -37.021 22.762 -20.111 1.00 13.13 186 GLU A N 1
ATOM 1451 C CA . GLU A 1 186 ? -36.203 21.605 -19.764 1.00 11.28 186 GLU A CA 1
ATOM 1452 C C . GLU A 1 186 ? -36.330 2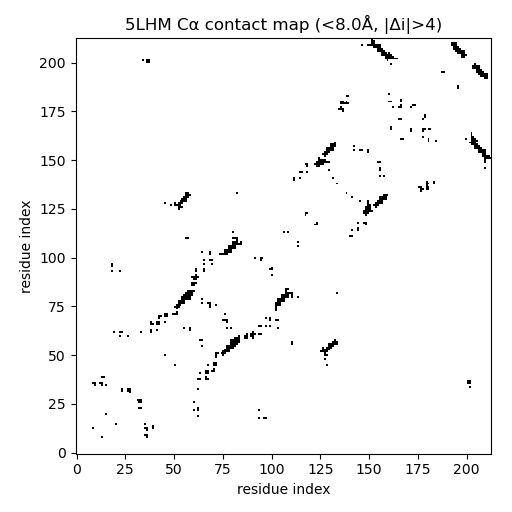0.521 -20.840 1.00 13.40 186 GLU A C 1
ATOM 1453 O O . GLU A 1 186 ? -35.312 19.963 -21.285 1.00 12.06 186 GLU A O 1
ATOM 1459 N N . THR A 1 187 ? -37.583 20.214 -21.242 1.00 11.24 187 THR A N 1
ATOM 1460 C CA . THR A 1 187 ? -37.801 19.172 -22.266 1.00 10.06 187 THR A CA 1
ATOM 1461 C C . THR A 1 187 ? -37.170 19.577 -23.596 1.00 11.19 187 THR A C 1
ATOM 1462 O O . THR A 1 187 ? -36.528 18.746 -24.246 1.00 10.96 187 THR A O 1
ATOM 1466 N N . ASP A 1 188 ? -37.313 20.851 -23.995 1.00 11.08 188 ASP A N 1
ATOM 1467 C CA . ASP A 1 188 ? -36.723 21.301 -25.252 1.00 11.13 188 ASP A CA 1
ATOM 1468 C C . ASP A 1 188 ? -35.210 21.225 -25.218 1.00 11.61 188 ASP A C 1
ATOM 1469 O O . ASP A 1 188 ? -34.617 20.840 -26.202 1.00 12.77 188 ASP A O 1
ATOM 1474 N N . SER A 1 189 ? -34.594 21.568 -24.089 1.00 11.48 189 SER A N 1
ATOM 1475 C CA . SER A 1 189 ? -33.139 21.500 -23.977 1.00 9.98 189 SER A CA 1
ATOM 1476 C C . SER A 1 189 ? -32.676 20.047 -24.099 1.00 11.41 189 SER A C 1
ATOM 1477 O O . SER A 1 189 ? -31.656 19.777 -24.762 1.00 10.71 189 SER A O 1
ATOM 1480 N N . LEU A 1 190 ? -33.376 19.122 -23.419 1.00 10.02 190 LEU A N 1
ATOM 1481 C CA . LEU A 1 190 ? -33.031 17.697 -23.540 1.00 10.73 190 LEU A CA 1
ATOM 1482 C C . LEU A 1 190 ? -33.241 17.192 -24.972 1.00 10.64 190 LEU A C 1
ATOM 1483 O O . LEU A 1 190 ? -32.367 16.509 -25.505 1.00 10.41 190 LEU A O 1
ATOM 1488 N N . ARG A 1 191 ? -34.357 17.578 -25.620 1.00 10.28 191 ARG A N 1
ATOM 1489 C CA . ARG A 1 191 ? -34.556 17.161 -27.014 1.00 10.07 191 ARG A CA 1
ATOM 1490 C C . ARG A 1 191 ? -33.408 17.653 -27.883 1.00 10.86 191 ARG A C 1
ATOM 1491 O O . ARG A 1 191 ? -32.978 16.942 -28.781 1.00 11.23 191 ARG A O 1
ATOM 1499 N N . ARG A 1 192 ? -32.918 18.891 -27.632 1.00 9.72 192 ARG A N 1
ATOM 1500 C CA . ARG A 1 192 ? -31.822 19.413 -28.437 1.00 10.14 192 ARG A CA 1
ATOM 1501 C C . ARG A 1 192 ? -30.526 18.653 -28.174 1.00 10.66 192 ARG A C 1
ATOM 1502 O O . ARG A 1 192 ? -29.842 18.296 -29.137 1.00 12.01 192 ARG A O 1
ATOM 1510 N N . ILE A 1 193 ? -30.142 18.459 -26.903 1.00 8.79 193 ILE A N 1
ATOM 1511 C CA . ILE A 1 193 ? -28.863 17.783 -26.674 1.00 10.22 193 ILE A CA 1
ATOM 1512 C C . ILE A 1 193 ? -28.899 16.300 -27.110 1.00 10.73 193 ILE A C 1
ATOM 1513 O O . ILE A 1 193 ? -27.921 15.798 -27.669 1.00 10.44 193 ILE A O 1
ATOM 1518 N N . ASN A 1 194 ? -30.043 15.621 -26.941 1.00 9.88 194 ASN A N 1
ATOM 1519 C CA . ASN A 1 194 ? -30.136 14.208 -27.341 1.00 9.40 194 ASN A CA 1
ATOM 1520 C C . ASN A 1 194 ? -29.960 14.107 -28.867 1.00 11.38 194 ASN A C 1
ATOM 1521 O O . ASN A 1 194 ? -29.220 13.250 -29.343 1.00 11.95 194 ASN A O 1
ATOM 1526 N N . ALA A 1 195 ? -30.589 15.031 -29.602 1.00 10.94 195 ALA A N 1
ATOM 1527 C CA . ALA A 1 195 ? -30.464 15.059 -31.073 1.00 10.02 195 ALA A CA 1
ATOM 1528 C C . ALA A 1 195 ? -29.033 15.412 -31.505 1.00 11.24 195 ALA A C 1
ATOM 1529 O O . ALA A 1 195 ? -28.493 14.788 -32.427 1.00 13.05 195 ALA A O 1
ATOM 1531 N N . LYS A 1 196 ? -28.394 16.380 -30.833 1.00 11.10 196 LYS A N 1
ATOM 1532 C CA . LYS A 1 196 ? -27.021 16.744 -31.113 1.00 11.73 196 LYS A CA 1
ATOM 1533 C C . LYS A 1 196 ? -26.069 15.564 -30.884 1.00 13.14 196 LYS A C 1
ATOM 1534 O O . LYS A 1 196 ? -25.164 15.324 -31.691 1.00 12.75 196 LYS A O 1
ATOM 1540 N N . LEU A 1 197 ? -26.264 14.805 -29.784 1.00 10.22 197 LEU A N 1
ATOM 1541 C CA . LEU A 1 197 ? -25.347 13.678 -29.543 1.00 10.44 197 LEU A CA 1
ATOM 1542 C C . LEU A 1 197 ? -25.425 12.598 -30.590 1.00 11.34 197 LEU A C 1
ATOM 1543 O O . LEU A 1 197 ? -24.403 12.009 -30.907 1.00 10.21 197 LEU A O 1
ATOM 1548 N N . LEU A 1 198 ? -26.608 12.406 -31.188 1.00 9.73 198 LEU A N 1
ATOM 1549 C CA . LEU A 1 198 ? -26.739 11.381 -32.213 1.00 10.57 198 LEU A CA 1
ATOM 1550 C C . LEU A 1 198 ? -25.712 11.546 -33.334 1.00 11.16 198 LEU A C 1
ATOM 1551 O O . LEU A 1 198 ? -25.147 10.549 -33.793 1.00 12.27 198 LEU A O 1
ATOM 1556 N N . THR A 1 199 ? -25.465 12.778 -33.762 1.00 11.02 199 THR A N 1
ATOM 1557 C CA . THR A 1 199 ? -24.542 13.040 -34.869 1.00 11.80 199 THR A CA 1
ATOM 1558 C C . THR A 1 199 ? -23.216 13.654 -34.440 1.00 14.60 199 THR A C 1
ATOM 1559 O O . THR A 1 199 ? -22.468 14.142 -35.294 1.00 15.05 199 THR A O 1
ATOM 1563 N N . ASP A 1 200 ? -22.873 13.574 -33.150 1.00 10.19 200 ASP A N 1
ATOM 1564 C CA . ASP A 1 200 ? -21.618 14.157 -32.693 1.00 10.19 200 ASP A CA 1
ATOM 1565 C C . ASP A 1 200 ? -20.474 13.155 -32.898 1.00 12.48 200 ASP A C 1
ATOM 1566 O O . ASP A 1 200 ? -20.290 12.227 -32.108 1.00 12.93 200 ASP A O 1
ATOM 1571 N N . GLU A 1 201 ? -19.663 13.413 -33.931 1.00 12.08 201 GLU A N 1
ATOM 1572 C CA . GLU A 1 201 ? -18.549 12.554 -34.294 1.00 13.13 201 GLU A CA 1
ATOM 1573 C C . GLU A 1 201 ? -17.411 12.531 -33.282 1.00 14.74 201 GLU A C 1
ATOM 1574 O O . GLU A 1 201 ? -16.496 11.721 -33.423 1.00 15.68 201 GLU A O 1
ATOM 1580 N N . ARG A 1 202 ? -17.473 13.379 -32.245 1.00 12.26 202 ARG A N 1
ATOM 1581 C CA . ARG A 1 202 ? -16.430 13.406 -31.203 1.00 12.08 202 ARG A CA 1
ATOM 1582 C C . ARG A 1 202 ? -16.567 12.273 -30.204 1.00 14.30 202 ARG A C 1
ATOM 1583 O O . ARG A 1 202 ? -15.622 12.016 -29.437 1.00 13.72 202 ARG A O 1
ATOM 1591 N N . VAL A 1 203 ? -17.729 11.584 -30.188 1.00 10.85 203 VAL A N 1
ATOM 1592 C CA . VAL A 1 203 ? -17.959 10.562 -29.183 1.00 9.98 203 VAL A CA 1
ATOM 1593 C C . VAL A 1 203 ? -18.588 9.315 -29.782 1.00 13.08 203 VAL A C 1
ATOM 1594 O O . VAL A 1 203 ? -19.250 9.372 -30.820 1.00 13.30 203 VAL A O 1
ATOM 1598 N N . ASP A 1 204 ? -18.421 8.190 -29.056 1.00 10.55 204 ASP A N 1
ATOM 1599 C CA . ASP A 1 204 ? -19.166 6.942 -29.219 1.00 10.70 204 ASP A CA 1
ATOM 1600 C C . ASP A 1 204 ? -20.361 7.102 -28.286 1.00 13.30 204 ASP A C 1
ATOM 1601 O O . ASP A 1 204 ? -20.222 7.630 -27.178 1.00 12.18 204 ASP A O 1
ATOM 1606 N N . LEU A 1 205 ? -21.534 6.635 -28.693 1.00 11.57 205 LEU A N 1
ATOM 1607 C CA . LEU A 1 205 ? -22.772 6.905 -27.939 1.00 11.27 205 LEU A CA 1
ATOM 1608 C C . LEU A 1 205 ? -23.596 5.701 -27.636 1.00 12.08 205 LEU A C 1
ATOM 1609 O O . LEU A 1 205 ? -23.723 4.820 -28.488 1.00 12.00 205 LEU A O 1
ATOM 1614 N N . SER A 1 206 ? -24.208 5.658 -26.458 1.00 8.77 206 SER A N 1
ATOM 1615 C CA . SER A 1 206 ? -25.265 4.729 -26.132 1.00 9.70 206 SER A CA 1
ATOM 1616 C C . SER A 1 206 ? -26.227 5.390 -25.173 1.00 11.81 206 SER A C 1
ATOM 1617 O O . SER A 1 206 ? -25.797 5.957 -24.162 1.00 10.84 206 SER A O 1
ATOM 1620 N N . MET A 1 207 ? -27.506 5.337 -25.465 1.00 10.11 207 MET A N 1
ATOM 1621 C CA . MET A 1 207 ? -28.521 5.891 -24.569 1.00 9.51 207 MET A CA 1
ATOM 1622 C C . MET A 1 207 ? -29.258 4.710 -23.961 1.00 12.56 207 MET A C 1
ATOM 1623 O O . MET A 1 207 ? -29.850 3.876 -24.668 1.00 12.49 207 MET A O 1
ATOM 1628 N N . LEU A 1 208 ? -29.228 4.622 -22.638 1.00 11.11 208 LEU A N 1
ATOM 1629 C CA . LEU A 1 208 ? -29.857 3.508 -21.922 1.00 12.20 208 LEU A CA 1
ATOM 1630 C C . LEU A 1 208 ? -31.181 3.872 -21.309 1.00 14.01 208 LEU A C 1
ATOM 1631 O O . LEU A 1 208 ? -31.333 4.969 -20.771 1.00 14.81 208 LEU A O 1
ATOM 1636 N N . PRO A 1 209 ? -32.163 2.956 -21.296 1.00 13.71 209 PRO A N 1
ATOM 1637 C CA . PRO A 1 209 ? -33.433 3.290 -20.638 1.00 15.43 209 PRO A CA 1
ATOM 1638 C C . PRO A 1 209 ? -33.401 3.304 -19.103 1.00 22.33 209 PRO A C 1
ATOM 1639 O O . PRO A 1 209 ? -34.344 3.825 -18.492 1.00 26.82 209 PRO A O 1
ATOM 1643 N N . ILE A 1 210 ? -32.308 2.818 -18.484 1.00 15.67 210 ILE A N 1
ATOM 1644 C CA . ILE A 1 210 ? -32.193 2.726 -17.019 1.00 15.27 210 ILE A CA 1
ATOM 1645 C C . ILE A 1 210 ? -32.492 4.030 -16.285 1.00 19.63 210 ILE A C 1
ATOM 1646 O O . ILE A 1 210 ? -32.003 5.094 -16.683 1.00 20.11 210 ILE A O 1
ATOM 1651 N N . ALA A 1 211 ? -33.269 3.950 -15.166 1.00 16.56 211 ALA A N 1
ATOM 1652 C CA . ALA A 1 211 ? -33.485 5.092 -14.261 1.00 17.34 211 ALA A CA 1
ATOM 1653 C C . ALA A 1 211 ? -33.666 6.495 -14.924 1.00 22.97 211 ALA A C 1
ATOM 1654 O O . ALA A 1 211 ? -32.849 7.423 -14.730 1.00 25.79 211 ALA A O 1
ATOM 1656 N N . ASP A 1 212 ? -34.728 6.639 -15.656 1.00 17.64 212 ASP A N 1
ATOM 1657 C CA . ASP A 1 212 ? -35.118 7.889 -16.316 1.00 14.76 212 ASP A CA 1
ATOM 1658 C C . ASP A 1 212 ? -34.160 8.310 -17.462 1.00 12.69 212 ASP A C 1
ATOM 1659 O O . ASP A 1 212 ? -34.149 9.479 -17.839 1.00 13.49 212 ASP A O 1
ATOM 1664 N N . GLY A 1 213 ? -33.444 7.341 -18.041 1.00 12.63 213 GLY A N 1
ATOM 1665 C CA . GLY A 1 213 ? -32.496 7.539 -19.132 1.00 11.77 213 GLY A CA 1
ATOM 1666 C C . GLY A 1 213 ? -31.110 7.838 -18.608 1.00 11.88 213 GLY A C 1
ATOM 1667 O O . GLY A 1 213 ? -30.937 8.541 -17.600 1.00 13.46 213 GLY A O 1
ATOM 1668 N N . LEU A 1 214 ? -30.109 7.281 -19.289 1.00 9.74 214 LEU A N 1
ATOM 1669 C CA . LEU A 1 214 ? -28.707 7.507 -18.974 1.00 9.78 214 LEU A CA 1
ATOM 1670 C C . LEU A 1 214 ? -27.991 7.488 -20.291 1.00 11.40 214 LEU A C 1
ATOM 1671 O O . LEU A 1 214 ? -28.019 6.468 -20.993 1.00 12.42 214 LEU A O 1
ATOM 1676 N N . THR A 1 215 ? -27.364 8.607 -20.627 1.00 9.21 215 THR A N 1
ATOM 1677 C CA . THR A 1 215 ? -26.630 8.677 -21.864 1.00 8.82 215 THR A CA 1
ATOM 1678 C C . THR A 1 215 ? -25.142 8.497 -21.608 1.00 9.38 215 THR A C 1
ATOM 1679 O O . THR A 1 215 ? -24.572 9.232 -20.787 1.00 9.65 215 THR A O 1
ATOM 1683 N N . LEU A 1 216 ? -24.518 7.576 -22.327 1.00 9.41 216 LEU A N 1
ATOM 1684 C CA . LEU A 1 216 ? -23.080 7.320 -22.253 1.00 8.90 216 LEU A CA 1
ATOM 1685 C C . LEU A 1 216 ? -22.425 7.857 -23.508 1.00 10.26 216 LEU A C 1
ATOM 1686 O O . LEU A 1 216 ? -22.857 7.540 -24.628 1.00 10.52 216 LEU A O 1
ATOM 1691 N N . ALA A 1 217 ? -21.380 8.659 -23.336 1.00 9.42 217 ALA A N 1
ATOM 1692 C CA . ALA A 1 217 ? -20.639 9.243 -24.464 1.00 11.19 217 ALA A CA 1
ATOM 1693 C C . ALA A 1 217 ? -19.153 9.098 -24.201 1.00 13.23 217 ALA A C 1
ATOM 1694 O O . ALA A 1 217 ? -18.626 9.713 -23.276 1.00 11.37 217 ALA A O 1
ATOM 1696 N N . ARG A 1 218 ? -18.501 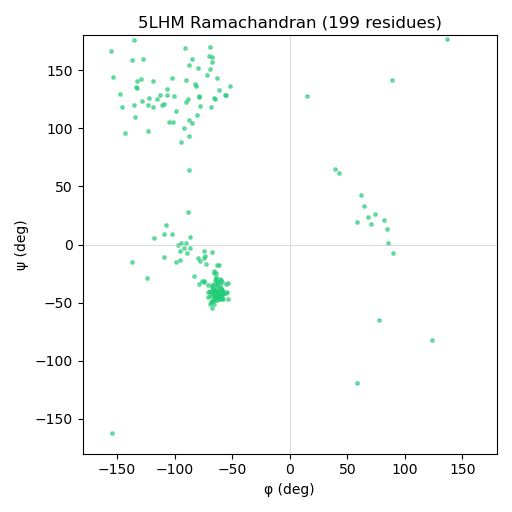8.231 -24.959 1.00 10.63 218 ARG A N 1
ATOM 1697 C CA . ARG A 1 218 ? -17.079 7.982 -24.832 1.00 9.97 218 ARG A CA 1
ATOM 1698 C C . ARG A 1 218 ? -16.333 8.928 -25.750 1.00 12.62 218 ARG A C 1
ATOM 1699 O O . ARG A 1 218 ? -16.604 8.917 -26.966 1.00 12.75 218 ARG A O 1
ATOM 1707 N N . LYS A 1 219 ? -15.410 9.741 -25.192 1.00 12.41 219 LYS A N 1
ATOM 1708 C CA . LYS A 1 219 ? -14.643 10.691 -25.986 1.00 12.90 219 LYS A CA 1
ATOM 1709 C C . LYS A 1 219 ? -13.677 9.953 -26.913 1.00 16.30 219 LYS A C 1
ATOM 1710 O O . LYS A 1 219 ? -12.831 9.207 -26.457 1.00 15.77 219 LYS A O 1
ATOM 1716 N N . ARG A 1 220 ? -13.840 10.130 -28.227 1.00 13.51 220 ARG A N 1
ATOM 1717 C CA . ARG A 1 220 ? -12.964 9.456 -29.183 1.00 14.31 220 ARG A CA 1
ATOM 1718 C C . ARG A 1 220 ? -11.574 10.049 -29.198 1.00 19.16 220 ARG A C 1
ATOM 1719 O O . ARG A 1 220 ? -11.399 11.256 -29.004 1.00 17.15 220 ARG A O 1
ATOM 1727 N N . LYS A 1 221 ? -10.582 9.182 -29.432 1.00 20.65 221 LYS A N 1
ATOM 1728 C CA . LYS A 1 221 ? -9.185 9.573 -29.560 1.00 22.32 221 LYS A CA 1
ATOM 1729 C C . LYS A 1 221 ? -9.031 10.131 -30.981 1.00 31.81 221 LYS A C 1
ATOM 1730 O O . LYS A 1 221 ? -9.514 9.517 -31.933 1.00 34.11 221 LYS A O 1
ATOM 1736 N N . LEU A 1 222 ? -8.484 11.343 -31.108 1.00 30.68 222 LEU A N 1
ATOM 1737 C CA . LEU A 1 222 ? -8.312 12.008 -32.410 1.00 62.62 222 LEU A CA 1
ATOM 1738 C C . LEU A 1 222 ? -6.950 12.690 -32.499 1.00 97.39 222 LEU A C 1
ATOM 1739 O O . LEU A 1 222 ? -5.932 12.082 -32.174 1.00 62.79 222 LEU A O 1
#

Secondary structure (DSSP, 8-state):
-HHHHHHHHHHHH----HHHHHHHHHHHT------HHHHHHHHHHHHHHT--EEEEEE-TTSHHHHHHHHTS-TT-EEEEEE--GGGHHHHHHHHHHTT-GGGEEEEES-HHHHHHHHHTSTTTT-EEEEEE-S-GGGHHHHHHHHHHHEEEEEEEEEE-TTGGGGGG-TT--S-HHHHHHHHHHHHHHT-TTEEEEEE-GGG-EEEEEEPP-

Nearest PDB structures (foldseek):
  5lhm-assembly1_A  TM=1.005E+00  e=1.400E-44  Myxococcus xanthus
  5log-assembly1_B  TM=9.884E-01  e=4.322E-41  Myxococcus xanthus
  5log-assembly1_A  TM=9.864E-01  e=6.597E-41  Myxococcus xanthus
  2avd-assembly1_B  TM=9.486E-01  e=1.089E-25  Homo sapiens
  8gxo-assembly1_A  TM=9.295E-01  e=6.989E-23  Camellia sinensis

Foldseek 3Di:
DVVVVLVCCCVPPQPDDPLLVVLQVVLVPPVPRDRRVVLQVLLVVCLVLQWQEEEEEACALNSSVLSNQVSHPPNGAYEYEHADPPRPVNNLVSCVVSVRNVRYHYDYDDPLVVLVVCLVDPQFQVGQEYEYDDQQLCVVVVVVSVLRRHHQQHKYKYPLLCVVVLLVDPVNPPDSNSVSSVVVVVVVVPPPQWDWDWDPPPNIMIITTGHDD